Protein AF-J9EJ20-F1 (afdb_monomer_lite)

Structure (mmCIF, N/CA/C/O backbone):
data_AF-J9EJ20-F1
#
_entry.id   AF-J9EJ20-F1
#
loop_
_atom_site.group_PDB
_atom_site.id
_atom_site.type_symbol
_atom_site.label_atom_id
_atom_site.label_alt_id
_atom_site.label_comp_id
_atom_site.label_asym_id
_atom_site.label_entity_id
_atom_site.label_seq_id
_atom_site.pdbx_PDB_ins_code
_atom_site.Cartn_x
_atom_site.Cartn_y
_atom_site.Cartn_z
_atom_site.occupancy
_atom_site.B_iso_or_equiv
_atom_site.auth_seq_id
_atom_site.auth_comp_id
_atom_site.auth_asym_id
_atom_site.auth_atom_id
_atom_site.pdbx_PDB_model_num
ATOM 1 N N . LEU A 1 1 ? -27.672 6.370 31.099 1.00 47.94 1 LEU A N 1
ATOM 2 C CA . LEU A 1 1 ? -29.001 6.748 30.571 1.00 47.94 1 LEU A CA 1
ATOM 3 C C . LEU A 1 1 ? -30.046 6.090 31.456 1.00 47.94 1 LEU A C 1
ATOM 5 O O . LEU A 1 1 ? -30.184 4.877 31.400 1.00 47.94 1 LEU A O 1
ATOM 9 N N . LEU A 1 2 ? -30.685 6.861 32.333 1.00 54.00 2 LEU A N 1
ATOM 10 C CA . LEU A 1 2 ? -31.862 6.415 33.078 1.00 54.00 2 LEU A CA 1
ATOM 11 C C . LEU A 1 2 ? -33.062 6.681 32.171 1.00 54.00 2 LEU A C 1
ATOM 13 O O . LEU A 1 2 ? -33.376 7.836 31.903 1.00 54.00 2 LEU A O 1
ATOM 17 N N . ILE A 1 3 ? -33.653 5.626 31.616 1.00 58.91 3 ILE A N 1
ATOM 18 C CA . ILE A 1 3 ? -34.911 5.746 30.880 1.00 58.91 3 ILE A CA 1
ATOM 19 C C . ILE A 1 3 ? -36.012 5.616 31.929 1.00 58.91 3 ILE A C 1
ATOM 21 O O . ILE A 1 3 ? -36.292 4.512 32.382 1.00 58.91 3 ILE A O 1
ATOM 25 N N . THR A 1 4 ? -36.574 6.743 32.358 1.00 63.56 4 THR A N 1
ATOM 26 C CA . THR A 1 4 ? -37.661 6.797 33.343 1.00 63.56 4 THR A CA 1
ATOM 27 C C . THR A 1 4 ? -38.973 7.105 32.633 1.00 63.56 4 THR A C 1
ATOM 29 O O . THR A 1 4 ? -39.037 8.057 31.855 1.00 63.56 4 THR A O 1
ATOM 32 N N . LEU A 1 5 ? -40.015 6.322 32.904 1.00 69.00 5 LEU A N 1
ATOM 33 C CA . LEU A 1 5 ? -41.386 6.669 32.525 1.00 69.00 5 LEU A CA 1
ATOM 34 C C . LEU A 1 5 ? -42.002 7.543 33.621 1.00 69.00 5 LEU A C 1
ATOM 36 O O . LEU A 1 5 ? -41.842 7.240 34.803 1.00 69.00 5 LEU A O 1
ATOM 40 N N . SER A 1 6 ? -42.699 8.614 33.234 1.00 83.75 6 SER A N 1
ATOM 41 C CA . SER A 1 6 ? -43.394 9.472 34.194 1.00 83.75 6 SER A CA 1
ATOM 42 C C . SER A 1 6 ? -44.584 8.731 34.798 1.00 83.75 6 SER A C 1
ATOM 44 O O . SER A 1 6 ? -45.470 8.253 34.086 1.00 83.75 6 SER A O 1
ATOM 46 N N . GLU A 1 7 ? -44.610 8.665 36.124 1.00 83.69 7 GLU A N 1
ATOM 47 C CA . GLU A 1 7 ? -45.709 8.081 36.892 1.00 83.69 7 GLU A CA 1
ATOM 48 C C . GLU A 1 7 ? -47.041 8.781 36.578 1.00 83.69 7 GLU A C 1
ATOM 50 O O . GLU A 1 7 ? -48.064 8.136 36.350 1.00 83.69 7 GLU A O 1
ATOM 55 N N . GLU A 1 8 ? -47.000 10.109 36.445 1.00 84.44 8 GLU A N 1
ATOM 56 C CA . GLU A 1 8 ? -48.159 10.942 36.126 1.00 84.44 8 GLU A CA 1
ATOM 57 C C . GLU A 1 8 ? -48.743 10.620 34.743 1.00 84.44 8 GLU A C 1
ATOM 59 O O . GLU A 1 8 ? -49.964 10.589 34.571 1.00 84.44 8 GLU A O 1
ATOM 64 N N . GLU A 1 9 ? -47.885 10.348 33.756 1.00 84.06 9 GLU A N 1
ATOM 65 C CA . GLU A 1 9 ? -48.307 9.995 32.396 1.00 84.06 9 GLU A CA 1
ATOM 66 C C . GLU A 1 9 ? -48.941 8.601 32.351 1.00 84.06 9 GLU A C 1
ATOM 68 O O . GLU A 1 9 ? -49.982 8.423 31.713 1.00 84.06 9 GLU A O 1
ATOM 73 N N . ILE A 1 10 ? -48.369 7.631 33.077 1.00 85.81 10 ILE A N 1
ATOM 74 C CA . ILE A 1 10 ? -48.921 6.271 33.176 1.00 85.81 10 ILE A CA 1
ATOM 75 C C . ILE A 1 10 ? -50.298 6.309 33.846 1.00 85.81 10 ILE A C 1
ATOM 77 O O . ILE A 1 10 ? -51.262 5.779 33.291 1.00 85.81 10 ILE A O 1
ATOM 81 N N . ILE A 1 11 ? -50.424 6.979 34.995 1.00 86.50 11 ILE A N 1
ATOM 82 C CA . ILE A 1 11 ? -51.696 7.091 35.726 1.00 86.50 11 ILE A CA 1
ATOM 83 C C . ILE A 1 11 ? -52.758 7.779 34.863 1.00 86.50 11 ILE A C 1
ATOM 85 O O . ILE A 1 11 ? -53.916 7.349 34.835 1.00 86.50 11 ILE A O 1
ATOM 89 N N . LYS A 1 12 ? -52.381 8.841 34.141 1.00 86.50 12 LYS A N 1
ATOM 90 C CA . LYS A 1 12 ? -53.284 9.565 33.239 1.00 86.50 12 LYS A CA 1
ATOM 91 C C . LYS A 1 12 ? -53.818 8.665 32.122 1.00 86.50 12 LYS A C 1
ATOM 93 O O . LYS A 1 12 ? -55.018 8.699 31.848 1.00 86.50 12 LYS A O 1
ATOM 98 N N . GLU A 1 13 ? -52.968 7.845 31.510 1.00 86.19 13 GLU A N 1
ATOM 99 C CA . GLU A 1 13 ? -53.385 6.916 30.454 1.00 86.19 13 GLU A CA 1
ATOM 100 C C . GLU A 1 13 ? -54.175 5.712 30.988 1.00 86.19 13 GLU A C 1
ATOM 102 O O . GLU A 1 13 ? -55.154 5.299 30.360 1.00 86.19 13 GLU A O 1
ATOM 107 N N . LEU A 1 14 ? -53.843 5.192 32.175 1.00 86.00 14 LEU A N 1
ATOM 108 C CA . LEU A 1 14 ? -54.618 4.129 32.832 1.00 86.00 14 LEU A CA 1
ATOM 109 C C . LEU A 1 14 ? -56.055 4.583 33.118 1.00 86.00 14 LEU A C 1
ATOM 111 O O . LEU A 1 14 ? -57.003 3.889 32.748 1.00 86.00 14 LEU A O 1
ATOM 115 N N . LYS A 1 15 ? -56.222 5.795 33.665 1.00 84.56 15 LYS A N 1
ATOM 116 C CA . LYS A 1 15 ? -57.539 6.421 33.887 1.00 84.56 15 LYS A CA 1
ATOM 117 C C . LYS A 1 15 ? -58.320 6.648 32.590 1.00 84.56 15 LYS A C 1
ATOM 119 O O . LYS A 1 15 ? -59.548 6.661 32.615 1.00 84.56 15 LYS A O 1
ATOM 124 N N . ARG A 1 16 ? -57.627 6.829 31.459 1.00 84.12 16 ARG A N 1
ATOM 125 C CA . ARG A 1 16 ? -58.245 7.004 30.135 1.00 84.12 16 ARG A CA 1
ATOM 126 C C . ARG A 1 16 ? -58.735 5.684 29.528 1.00 84.12 16 ARG A C 1
ATOM 128 O O . ARG A 1 16 ? -59.645 5.712 28.705 1.00 84.12 16 ARG A O 1
ATOM 135 N N . THR A 1 17 ? -58.144 4.550 29.913 1.00 72.94 17 THR A N 1
ATOM 136 C CA . THR A 1 17 ? -58.280 3.286 29.167 1.00 72.94 17 THR A CA 1
ATOM 137 C C . THR A 1 17 ? -59.334 2.323 29.736 1.00 72.94 17 THR A C 1
ATOM 139 O O . THR A 1 17 ? -59.811 1.478 28.986 1.00 72.94 17 THR A O 1
ATOM 142 N N . SER A 1 18 ? -59.763 2.416 31.004 1.00 62.19 18 SER A N 1
ATOM 143 C CA . SER A 1 18 ? -60.992 1.763 31.536 1.00 62.19 18 SER A CA 1
ATOM 144 C C . SER A 1 18 ? -61.174 2.014 33.044 1.00 62.19 18 SER A C 1
ATOM 146 O O . SER A 1 18 ? -60.291 2.577 33.683 1.00 62.19 18 SER A O 1
ATOM 148 N N . GLY A 1 19 ? -62.328 1.609 33.603 1.00 72.25 19 GLY A N 1
ATOM 149 C CA . GLY A 1 19 ? -62.758 1.767 35.006 1.00 72.25 19 GLY A CA 1
ATOM 150 C C . GLY A 1 19 ? -61.945 0.979 36.039 1.00 72.25 19 GLY A C 1
ATOM 151 O O . GLY A 1 19 ? -62.503 0.207 36.816 1.00 72.25 19 GLY A O 1
ATOM 152 N N . ILE A 1 20 ? -60.629 1.165 36.025 1.00 78.69 20 ILE A N 1
ATOM 153 C CA . ILE A 1 20 ? -59.702 0.661 37.032 1.00 78.69 20 ILE A CA 1
ATOM 154 C C . ILE A 1 20 ? -60.021 1.375 38.359 1.00 78.69 20 ILE A C 1
ATOM 156 O O . ILE A 1 20 ? -60.037 2.610 38.385 1.00 78.69 20 ILE A O 1
ATOM 160 N N . PRO A 1 21 ? -60.290 0.638 39.453 1.00 85.31 21 PRO A N 1
ATOM 161 C CA . PRO A 1 21 ? -60.483 1.225 40.774 1.00 85.31 21 PRO A CA 1
ATOM 162 C C . PRO A 1 21 ? -59.284 2.078 41.184 1.00 85.31 21 PRO A C 1
ATOM 164 O O . PRO A 1 21 ? -58.138 1.675 40.987 1.00 85.31 21 PRO A O 1
ATOM 167 N N . ASN A 1 22 ? -59.543 3.239 41.791 1.00 82.50 22 ASN A N 1
ATOM 168 C CA . ASN A 1 22 ? -58.477 4.157 42.204 1.00 82.50 22 ASN A CA 1
ATOM 169 C C . ASN A 1 22 ? -57.479 3.496 43.166 1.00 82.50 22 ASN A C 1
ATOM 171 O O . ASN A 1 22 ? -56.300 3.832 43.117 1.00 82.50 22 ASN A O 1
ATOM 175 N N . GLU A 1 23 ? -57.937 2.542 43.983 1.00 86.12 23 GLU A N 1
ATOM 176 C CA . GLU A 1 23 ? -57.087 1.798 44.922 1.00 86.12 23 GLU A CA 1
ATOM 177 C C . GLU A 1 23 ? -56.017 0.942 44.227 1.00 86.12 23 GLU A C 1
ATOM 179 O O . GLU A 1 23 ? -54.991 0.659 44.828 1.00 86.12 23 GLU A O 1
ATOM 184 N N . LEU A 1 24 ? -56.234 0.537 42.969 1.00 85.44 24 LEU A N 1
ATOM 185 C CA . LEU A 1 24 ? -55.317 -0.336 42.224 1.00 85.44 24 LEU A CA 1
ATOM 186 C C . LEU A 1 24 ? -54.386 0.434 41.277 1.00 85.44 24 LEU A C 1
ATOM 188 O O . LEU A 1 24 ? -53.508 -0.164 40.656 1.00 85.44 24 LEU A O 1
ATOM 192 N N . LEU A 1 25 ? -54.589 1.746 41.109 1.00 86.38 25 LEU A N 1
ATOM 193 C CA . LEU A 1 25 ? -53.828 2.541 40.142 1.00 86.38 25 LEU A CA 1
ATOM 194 C C . LEU A 1 25 ? -52.344 2.618 40.494 1.00 86.38 25 LEU A C 1
ATOM 196 O O . LEU A 1 25 ? -51.515 2.554 39.588 1.00 86.38 25 LEU A O 1
ATOM 200 N N . GLU A 1 26 ? -52.023 2.752 41.778 1.00 87.06 26 GLU A N 1
ATOM 201 C CA . GLU A 1 26 ? -50.645 2.828 42.268 1.00 87.06 26 GLU A CA 1
ATOM 202 C C . GLU A 1 26 ? -49.911 1.506 42.002 1.00 87.06 26 GLU A C 1
ATOM 204 O O . GLU A 1 26 ? -48.926 1.489 41.267 1.00 87.06 26 GLU A O 1
ATOM 209 N N . ASP A 1 27 ? -50.489 0.381 42.436 1.00 87.88 27 ASP A N 1
ATOM 210 C CA . ASP A 1 27 ? -49.928 -0.962 42.230 1.00 87.88 27 ASP A CA 1
ATOM 211 C C . ASP A 1 27 ? -49.704 -1.299 40.746 1.00 87.88 27 ASP A C 1
ATOM 213 O O . ASP A 1 27 ? -48.667 -1.849 40.355 1.00 87.88 27 ASP A O 1
ATOM 217 N N . ILE A 1 28 ? -50.675 -0.971 39.885 1.00 88.31 28 ILE A N 1
ATOM 218 C CA . ILE A 1 28 ? -50.568 -1.217 38.440 1.00 88.31 28 ILE A CA 1
ATOM 219 C C . ILE A 1 28 ? -49.487 -0.322 37.825 1.00 88.31 28 ILE A C 1
ATOM 221 O O . ILE A 1 28 ? -48.714 -0.788 36.981 1.00 88.31 28 ILE A O 1
ATOM 225 N N . THR A 1 29 ? -49.411 0.942 38.244 1.00 89.12 29 THR A N 1
ATOM 226 C CA . THR A 1 29 ? -48.395 1.891 37.768 1.00 89.12 29 THR A CA 1
ATOM 227 C C . THR A 1 29 ? -46.994 1.423 38.151 1.00 89.12 29 THR A C 1
ATOM 229 O O . THR A 1 29 ? -46.114 1.360 37.287 1.00 89.12 29 THR A O 1
ATOM 232 N N . ASP A 1 30 ? -46.807 0.989 39.396 1.00 89.00 30 ASP A N 1
ATOM 233 C CA . ASP A 1 30 ? -45.550 0.436 39.901 1.00 89.00 30 ASP A CA 1
ATOM 234 C C . ASP A 1 30 ? -45.124 -0.822 39.157 1.00 89.00 30 ASP A C 1
ATOM 236 O O . ASP A 1 30 ? -43.954 -0.967 38.773 1.00 89.00 30 ASP A O 1
ATOM 240 N N . HIS A 1 31 ? -46.078 -1.714 38.889 1.00 89.50 31 HIS A N 1
ATOM 241 C CA . HIS A 1 31 ? -45.812 -2.925 38.130 1.00 89.50 31 HIS A CA 1
ATOM 242 C C . HIS A 1 31 ? -45.375 -2.611 36.693 1.00 89.50 31 HIS A C 1
ATOM 244 O O . HIS A 1 31 ? -44.385 -3.172 36.211 1.00 89.50 31 HIS A O 1
ATOM 250 N N . ILE A 1 32 ? -46.077 -1.698 36.011 1.00 88.19 32 ILE A N 1
ATOM 251 C CA . ILE A 1 32 ? -45.731 -1.260 34.651 1.00 88.19 32 ILE A CA 1
ATOM 252 C C . ILE A 1 32 ? -44.346 -0.617 34.640 1.00 88.19 32 ILE A C 1
ATOM 254 O O . ILE A 1 32 ? -43.518 -0.995 33.808 1.00 88.19 32 ILE A O 1
ATOM 258 N N . ARG A 1 33 ? -44.075 0.304 35.570 1.00 87.75 33 ARG A N 1
ATOM 259 C CA . ARG A 1 33 ? -42.796 1.013 35.682 1.00 87.75 33 ARG A CA 1
ATOM 260 C C . ARG A 1 33 ? -41.647 0.039 35.896 1.00 87.75 33 ARG A C 1
ATOM 262 O O . ARG A 1 33 ? -40.730 0.004 35.082 1.00 87.75 33 ARG A O 1
ATOM 269 N N . THR A 1 34 ? -41.750 -0.829 36.899 1.00 88.19 34 THR A N 1
ATOM 270 C CA . THR A 1 34 ? -40.702 -1.807 37.222 1.00 88.19 34 THR A CA 1
ATOM 271 C C . THR A 1 34 ? -40.430 -2.743 36.044 1.00 88.19 34 THR A C 1
ATOM 273 O O . THR A 1 34 ? -39.276 -3.020 35.697 1.00 88.19 34 THR A O 1
ATOM 276 N N . LYS A 1 35 ? -41.488 -3.219 35.377 1.00 89.69 35 LYS A N 1
ATOM 277 C CA . LYS A 1 35 ? -41.359 -4.121 34.229 1.00 89.69 35 LYS A CA 1
ATOM 278 C C . LYS A 1 35 ? -40.760 -3.415 33.013 1.00 89.69 35 LYS A C 1
ATOM 280 O O . LYS A 1 35 ? -39.890 -3.987 32.355 1.00 89.69 35 LYS A O 1
ATOM 285 N N . ALA A 1 36 ? -41.184 -2.185 32.730 1.00 87.31 36 ALA A N 1
ATOM 286 C CA . ALA A 1 36 ? -40.653 -1.378 31.638 1.00 87.31 36 ALA A CA 1
ATOM 287 C C . ALA A 1 36 ? -39.185 -1.001 31.873 1.00 87.31 36 ALA A C 1
ATOM 289 O O . ALA A 1 36 ? -38.365 -1.197 30.978 1.00 87.31 36 ALA A O 1
ATOM 290 N N . GLU A 1 37 ? -38.832 -0.543 33.075 1.00 87.88 37 GLU A N 1
ATOM 291 C CA . GLU A 1 37 ? -37.455 -0.228 33.466 1.00 87.88 37 GLU A CA 1
ATOM 292 C C . GLU A 1 37 ? -36.546 -1.447 33.334 1.00 87.88 37 GLU A C 1
ATOM 294 O O . GLU A 1 37 ? -35.475 -1.354 32.734 1.00 87.88 37 GLU A O 1
ATOM 299 N N . THR A 1 38 ? -36.996 -2.610 33.816 1.00 89.25 38 THR A N 1
ATOM 300 C CA . THR A 1 38 ? -36.242 -3.864 33.688 1.00 89.25 38 THR A CA 1
ATOM 301 C C . THR A 1 38 ? -36.013 -4.215 32.217 1.00 89.25 38 THR A C 1
ATOM 303 O O . THR A 1 38 ? -34.875 -4.441 31.807 1.00 89.25 38 THR A O 1
ATOM 306 N N . LEU A 1 39 ? -37.067 -4.196 31.392 1.00 90.81 39 LEU A N 1
ATOM 307 C CA . LEU A 1 39 ? -36.969 -4.502 29.960 1.00 90.81 39 LEU A CA 1
ATOM 308 C C . LEU A 1 39 ? -36.043 -3.532 29.215 1.00 90.81 39 LEU A C 1
ATOM 310 O O . LEU A 1 39 ? -35.219 -3.960 28.403 1.00 90.81 39 LEU A O 1
ATOM 314 N N . LEU A 1 40 ? -36.168 -2.233 29.483 1.00 88.50 40 LEU A N 1
ATOM 315 C CA . LEU A 1 40 ? -35.366 -1.190 28.846 1.00 88.50 40 LEU A CA 1
ATOM 316 C C . LEU A 1 40 ? -33.902 -1.272 29.272 1.00 88.50 40 LEU A C 1
ATOM 318 O O . LEU A 1 40 ? -33.018 -1.170 28.417 1.00 88.50 40 LEU A O 1
ATOM 322 N N . LYS A 1 41 ? -33.638 -1.511 30.561 1.00 88.75 41 LYS A N 1
ATOM 323 C CA . LYS A 1 41 ? -32.288 -1.713 31.089 1.00 88.75 41 LYS A CA 1
ATOM 324 C C . LYS A 1 41 ? -31.623 -2.915 30.425 1.00 88.75 41 LYS A C 1
ATOM 326 O O . LYS A 1 41 ? -30.577 -2.743 29.803 1.00 88.75 41 LYS A O 1
ATOM 331 N N . THR A 1 42 ? -32.269 -4.083 30.445 1.00 90.81 42 THR A N 1
ATOM 332 C CA . THR A 1 42 ? -31.734 -5.300 29.814 1.00 90.81 42 THR A CA 1
ATOM 333 C C . THR A 1 42 ? -31.488 -5.100 28.320 1.00 90.81 42 THR A C 1
ATOM 335 O O . THR A 1 42 ? -30.435 -5.475 27.808 1.00 90.81 42 THR A O 1
ATOM 338 N N . ARG A 1 43 ? -32.420 -4.463 27.599 1.00 89.50 43 ARG A N 1
ATOM 339 C CA . ARG A 1 43 ? -32.247 -4.202 26.163 1.00 89.50 43 ARG A CA 1
ATOM 340 C C . ARG A 1 43 ? -31.100 -3.231 25.884 1.00 89.50 43 ARG A C 1
ATOM 342 O O . ARG A 1 43 ? -30.366 -3.435 24.922 1.00 89.50 43 ARG A O 1
ATOM 349 N N . THR A 1 44 ? -30.934 -2.204 26.712 1.00 88.44 44 THR A N 1
ATOM 350 C CA . THR A 1 44 ? -29.841 -1.229 26.582 1.00 88.44 44 THR A CA 1
ATOM 351 C C . THR A 1 44 ? -28.488 -1.878 26.853 1.00 88.44 44 THR A C 1
ATOM 353 O O . THR A 1 44 ? -27.562 -1.683 26.071 1.00 88.44 44 THR A O 1
ATOM 356 N N . GLU A 1 45 ? -28.379 -2.685 27.909 1.00 90.81 45 GLU A N 1
ATOM 357 C CA . GLU A 1 45 ? -27.167 -3.451 28.231 1.00 90.81 45 GLU A CA 1
ATOM 358 C C . GLU A 1 45 ? -26.783 -4.392 27.083 1.00 90.81 45 GLU A C 1
ATOM 360 O O . GLU A 1 45 ? -25.623 -4.429 26.675 1.00 90.81 45 GLU A O 1
ATOM 365 N N . LEU A 1 46 ? -27.765 -5.084 26.499 1.00 92.19 46 LEU A N 1
ATOM 366 C CA . LEU A 1 46 ? -27.557 -5.997 25.375 1.00 92.19 46 LEU A CA 1
ATOM 367 C C . LEU A 1 46 ? -27.125 -5.243 24.106 1.00 92.19 46 LEU A C 1
ATOM 369 O O . LEU A 1 46 ? -26.174 -5.648 23.441 1.00 92.19 46 LEU A O 1
ATOM 373 N N . LEU A 1 47 ? -27.758 -4.108 23.792 1.00 89.88 47 LEU A N 1
ATOM 374 C CA . LEU A 1 47 ? -27.350 -3.254 22.671 1.00 89.88 47 LEU A CA 1
ATOM 375 C C . LEU A 1 47 ? -25.936 -2.705 22.859 1.00 89.88 47 LEU A C 1
ATOM 377 O O . LEU A 1 47 ? -25.142 -2.738 21.922 1.00 89.88 47 LEU A O 1
ATOM 381 N N . LEU A 1 48 ? -25.606 -2.237 24.062 1.00 88.88 48 LEU A N 1
ATOM 382 C CA . LEU A 1 48 ? -24.280 -1.718 24.371 1.00 88.88 48 LEU A CA 1
ATOM 383 C C . LEU A 1 48 ? -23.234 -2.827 24.239 1.00 88.88 48 LEU A C 1
ATOM 385 O O . LEU A 1 48 ? -22.237 -2.643 23.544 1.00 88.88 48 LEU A O 1
ATOM 389 N N . HIS A 1 49 ? -23.500 -4.007 24.800 1.00 89.38 49 HIS A N 1
ATOM 390 C CA . HIS A 1 49 ? -22.641 -5.175 24.633 1.00 89.38 49 HIS A CA 1
ATOM 391 C C . HIS A 1 49 ? -22.452 -5.557 23.155 1.00 89.38 49 HIS A C 1
ATOM 393 O O . HIS A 1 49 ? -21.328 -5.811 22.723 1.00 89.38 49 HIS A O 1
ATOM 399 N N . ASN A 1 50 ? -23.519 -5.536 22.353 1.00 87.06 50 ASN A N 1
ATOM 400 C CA . ASN A 1 50 ? -23.445 -5.825 20.920 1.00 87.06 50 ASN A CA 1
ATOM 401 C C . ASN A 1 50 ? -22.606 -4.793 20.158 1.00 87.06 50 ASN A C 1
ATOM 403 O O . ASN A 1 50 ? -21.777 -5.180 19.335 1.00 87.06 50 ASN A O 1
ATOM 407 N N . VAL A 1 51 ? -22.787 -3.498 20.434 1.00 87.25 51 VAL A N 1
ATOM 408 C CA . VAL A 1 51 ? -21.996 -2.418 19.816 1.00 87.25 51 VAL A CA 1
ATOM 409 C C . VAL A 1 51 ? -20.518 -2.577 20.159 1.00 87.25 51 VAL A C 1
ATOM 411 O O . VAL A 1 51 ? -19.673 -2.502 19.269 1.00 87.25 51 VAL A O 1
ATOM 414 N N . TRP A 1 52 ? -20.199 -2.860 21.424 1.00 82.25 52 TRP A N 1
ATOM 415 C CA . TRP A 1 52 ? -18.825 -3.107 21.863 1.00 82.25 52 TRP A CA 1
ATOM 416 C C . TRP A 1 52 ? -18.206 -4.318 21.162 1.00 82.25 52 TRP A C 1
ATOM 418 O O . TRP A 1 52 ? -17.119 -4.212 20.594 1.00 82.25 52 TRP A O 1
ATOM 428 N N . THR A 1 53 ? -18.908 -5.451 21.144 1.00 83.69 53 THR A N 1
ATOM 429 C CA . THR A 1 53 ? -18.419 -6.681 20.508 1.00 83.69 53 THR A CA 1
ATOM 430 C C . THR A 1 53 ? -18.224 -6.502 19.002 1.00 83.69 53 THR A C 1
ATOM 432 O O . THR A 1 53 ? -17.188 -6.900 18.469 1.00 83.69 53 THR A O 1
ATOM 435 N N . THR A 1 54 ? -19.174 -5.849 18.326 1.00 82.81 54 THR A N 1
ATOM 436 C CA . THR A 1 54 ? -19.093 -5.560 16.884 1.00 82.81 54 THR A CA 1
ATOM 437 C C . THR A 1 54 ? -17.911 -4.643 16.581 1.00 82.81 54 THR A C 1
ATOM 439 O O . THR A 1 54 ? -17.102 -4.959 15.718 1.00 82.81 54 THR A O 1
ATOM 442 N N . SER A 1 55 ? -17.736 -3.571 17.360 1.00 86.06 55 SER A N 1
ATOM 443 C CA . SER A 1 55 ? -16.617 -2.632 17.210 1.00 86.06 55 SER A CA 1
ATOM 444 C C . SER A 1 55 ? -15.252 -3.321 17.343 1.00 86.06 55 SER A C 1
ATOM 446 O O . SER A 1 55 ? -14.361 -3.124 16.515 1.00 86.06 55 SER A O 1
ATOM 448 N N . VAL A 1 56 ? -15.094 -4.209 18.332 1.00 85.19 56 VAL A N 1
ATOM 449 C CA . VAL A 1 56 ? -13.853 -4.981 18.515 1.00 85.19 56 VAL A CA 1
ATOM 450 C C . VAL A 1 56 ? -13.610 -5.939 17.346 1.00 85.19 56 VAL A C 1
ATOM 452 O O . VAL A 1 56 ? -12.473 -6.083 16.891 1.00 85.19 56 VAL A O 1
ATOM 455 N N . GLN A 1 57 ? -14.652 -6.610 16.853 1.00 87.44 57 GLN A N 1
ATOM 456 C CA . GLN A 1 57 ? -14.535 -7.495 15.691 1.00 87.44 57 GLN A CA 1
ATOM 457 C C . GLN A 1 57 ? -14.178 -6.716 14.420 1.00 87.44 57 GLN A C 1
ATOM 459 O O . GLN A 1 57 ? -13.311 -7.155 13.665 1.00 87.44 57 GLN A O 1
ATOM 464 N N . ASP A 1 58 ? -14.783 -5.551 14.207 1.00 87.56 58 ASP A N 1
ATOM 465 C CA . ASP A 1 58 ? -14.493 -4.668 13.077 1.00 87.56 58 ASP A CA 1
ATOM 466 C C . ASP A 1 58 ? -13.054 -4.170 13.110 1.00 87.56 58 ASP A C 1
ATOM 468 O O . ASP A 1 58 ? -12.356 -4.252 12.101 1.00 87.56 58 ASP A O 1
ATOM 472 N N . GLN A 1 59 ? -12.564 -3.754 14.280 1.00 87.94 59 GLN A N 1
ATOM 473 C CA . GLN A 1 59 ? -11.174 -3.342 14.447 1.00 87.94 59 GLN A CA 1
ATOM 474 C C . GLN A 1 59 ? -10.199 -4.488 14.142 1.00 87.94 59 GLN A C 1
ATOM 476 O O . GLN A 1 59 ? -9.205 -4.277 13.447 1.00 87.94 59 GLN A O 1
ATOM 481 N N . LYS A 1 60 ? -10.489 -5.711 14.608 1.00 91.38 60 LYS A N 1
ATOM 482 C CA . LYS A 1 60 ? -9.670 -6.895 14.296 1.00 91.38 60 LYS A CA 1
ATOM 483 C C . LYS A 1 60 ? -9.655 -7.202 12.801 1.00 91.38 60 LYS A C 1
ATOM 485 O O . LYS A 1 60 ? -8.594 -7.495 12.257 1.00 91.38 60 LYS A O 1
ATOM 490 N N . ARG A 1 61 ? -10.809 -7.118 12.132 1.00 93.38 61 ARG A N 1
ATOM 491 C CA . ARG A 1 61 ? -10.908 -7.324 10.678 1.00 93.38 61 ARG A CA 1
ATOM 492 C C . ARG A 1 61 ? -10.150 -6.251 9.902 1.00 93.38 61 ARG A C 1
ATOM 494 O O . ARG A 1 61 ? -9.399 -6.591 8.995 1.00 93.38 61 ARG A O 1
ATOM 501 N N . ALA A 1 62 ? -10.300 -4.984 10.285 1.00 92.62 62 ALA A N 1
ATOM 502 C CA . ALA A 1 62 ? -9.590 -3.870 9.664 1.00 92.62 62 ALA A CA 1
ATOM 503 C C . ALA A 1 62 ? -8.067 -4.006 9.818 1.00 92.62 62 ALA A C 1
ATOM 505 O O . ALA A 1 62 ? -7.335 -3.813 8.851 1.00 92.62 62 ALA A O 1
ATOM 506 N N . HIS A 1 63 ? -7.591 -4.394 11.006 1.00 95.38 63 HIS A N 1
ATOM 507 C CA . HIS A 1 63 ? -6.167 -4.642 11.246 1.00 95.38 63 HIS A CA 1
ATOM 508 C C . HIS A 1 63 ? -5.640 -5.833 10.439 1.00 95.38 63 HIS A C 1
ATOM 510 O O . HIS A 1 63 ? -4.603 -5.711 9.794 1.00 95.38 63 HIS A O 1
ATOM 516 N N . ALA A 1 64 ? -6.372 -6.951 10.395 1.00 96.62 64 ALA A N 1
ATOM 517 C CA . ALA A 1 64 ? -5.985 -8.114 9.594 1.00 96.62 64 ALA A CA 1
ATOM 518 C C . ALA A 1 64 ? -5.891 -7.775 8.097 1.00 96.62 64 ALA A C 1
ATOM 520 O O . ALA A 1 64 ? -4.920 -8.146 7.438 1.00 96.62 64 ALA A O 1
ATOM 521 N N . HIS A 1 65 ? -6.857 -7.012 7.579 1.00 95.75 65 HIS A N 1
ATOM 522 C CA . HIS A 1 65 ? -6.844 -6.549 6.195 1.00 95.75 65 HIS A CA 1
ATOM 523 C C . HIS A 1 65 ? -5.668 -5.603 5.905 1.00 95.75 65 HIS A C 1
ATOM 525 O O . HIS A 1 65 ? -5.015 -5.725 4.866 1.00 95.75 65 HIS A O 1
ATOM 531 N N . LEU A 1 66 ? -5.363 -4.689 6.833 1.00 96.44 66 LEU A N 1
ATOM 532 C CA . LEU A 1 66 ? -4.188 -3.825 6.736 1.00 96.44 66 LEU A CA 1
ATOM 533 C C . LEU A 1 66 ? -2.898 -4.650 6.703 1.00 96.44 66 LEU A C 1
ATOM 535 O O . LEU A 1 66 ? -2.050 -4.415 5.847 1.00 96.44 66 LEU A O 1
ATOM 539 N N . GLN A 1 67 ? -2.755 -5.614 7.615 1.00 97.69 67 GLN A N 1
ATOM 540 C CA . GLN A 1 67 ? -1.590 -6.491 7.698 1.00 97.69 67 GLN A CA 1
ATOM 541 C C . GLN A 1 67 ? -1.372 -7.246 6.385 1.00 97.69 67 GLN A C 1
ATOM 543 O O . GLN A 1 67 ? -0.264 -7.219 5.861 1.00 97.69 67 GLN A O 1
ATOM 548 N N . GLU A 1 68 ? -2.410 -7.875 5.835 1.00 97.62 68 GLU A N 1
ATOM 549 C CA . GLU A 1 68 ? -2.327 -8.595 4.559 1.00 97.62 68 GLU A CA 1
ATOM 550 C C . GLU A 1 68 ? -1.930 -7.661 3.406 1.00 97.62 68 GLU A C 1
ATOM 552 O O . GLU A 1 68 ? -0.982 -7.940 2.666 1.00 97.62 68 GLU A O 1
ATOM 557 N N . THR A 1 69 ? -2.605 -6.513 3.299 1.00 97.31 69 THR A N 1
ATOM 558 C CA . THR A 1 69 ? -2.374 -5.535 2.228 1.00 97.31 69 THR A CA 1
ATOM 559 C C . THR A 1 69 ? -0.955 -4.973 2.277 1.00 97.31 69 THR A C 1
ATOM 561 O O . THR A 1 69 ? -0.255 -4.948 1.264 1.00 97.31 69 THR A O 1
ATOM 564 N N . LEU A 1 70 ? -0.506 -4.533 3.454 1.00 98.19 70 LEU A N 1
ATOM 565 C CA . LEU A 1 70 ? 0.820 -3.944 3.621 1.00 98.19 70 LEU A CA 1
ATOM 566 C C . LEU A 1 70 ? 1.933 -4.990 3.514 1.00 98.19 70 LEU A C 1
ATOM 568 O O . LEU A 1 70 ? 2.986 -4.662 2.975 1.00 98.19 70 LEU A O 1
ATOM 572 N N . SER A 1 71 ? 1.706 -6.237 3.944 1.00 97.88 71 SER A N 1
ATOM 573 C CA . SER A 1 71 ? 2.636 -7.349 3.695 1.00 97.88 71 SER A CA 1
ATOM 574 C C . SER A 1 71 ? 2.848 -7.571 2.203 1.00 97.88 71 SER A C 1
ATOM 576 O O . SER A 1 71 ? 3.986 -7.506 1.743 1.00 97.88 71 SER A O 1
ATOM 578 N N . ALA A 1 72 ? 1.769 -7.725 1.432 1.00 97.19 72 ALA A N 1
ATOM 579 C CA . ALA A 1 72 ? 1.870 -7.930 -0.010 1.00 97.19 72 ALA A CA 1
ATOM 580 C C . ALA A 1 72 ? 2.526 -6.737 -0.731 1.00 97.19 72 ALA A C 1
ATOM 582 O O . ALA A 1 72 ? 3.328 -6.919 -1.649 1.00 97.19 72 ALA A O 1
ATOM 583 N N . LEU A 1 73 ? 2.215 -5.501 -0.318 1.00 98.00 73 LEU A N 1
ATOM 584 C CA . LEU A 1 73 ? 2.857 -4.309 -0.875 1.00 98.00 73 LEU A CA 1
ATOM 585 C C . LEU A 1 73 ? 4.347 -4.251 -0.548 1.00 98.00 73 LEU A C 1
ATOM 587 O O . LEU A 1 73 ? 5.140 -3.937 -1.431 1.00 98.00 73 LEU A O 1
ATOM 591 N N . TYR A 1 74 ? 4.730 -4.553 0.690 1.00 98.50 74 TYR A N 1
ATOM 592 C CA . TYR A 1 74 ? 6.124 -4.490 1.114 1.00 98.50 74 TYR A CA 1
ATOM 593 C C . TYR A 1 74 ? 6.982 -5.567 0.442 1.00 98.50 74 TYR A C 1
ATOM 595 O O . TYR A 1 74 ? 8.065 -5.257 -0.050 1.00 98.50 74 TYR A O 1
ATOM 603 N N . ASP A 1 75 ? 6.461 -6.789 0.319 1.00 98.25 75 ASP A N 1
ATOM 604 C CA . ASP A 1 75 ? 7.104 -7.872 -0.430 1.00 98.25 75 ASP A CA 1
ATOM 605 C C . ASP A 1 75 ? 7.388 -7.461 -1.881 1.00 98.25 75 ASP A C 1
ATOM 607 O O . ASP A 1 75 ? 8.509 -7.617 -2.377 1.00 98.25 75 ASP A O 1
ATOM 611 N N . ASN A 1 76 ? 6.389 -6.865 -2.538 1.00 98.25 76 ASN A N 1
ATOM 612 C CA . ASN A 1 76 ? 6.516 -6.332 -3.890 1.00 98.25 76 ASN A CA 1
ATOM 613 C C . ASN A 1 76 ? 7.558 -5.206 -3.971 1.00 98.25 76 ASN A C 1
ATOM 615 O O . ASN A 1 76 ? 8.420 -5.229 -4.849 1.00 98.25 76 ASN A O 1
ATOM 619 N N . ILE A 1 77 ? 7.525 -4.242 -3.044 1.00 98.50 77 ILE A N 1
ATOM 620 C CA . ILE A 1 77 ? 8.515 -3.155 -2.978 1.00 98.50 77 ILE A CA 1
ATOM 621 C C . ILE A 1 77 ? 9.934 -3.733 -2.897 1.00 98.50 77 ILE A C 1
ATOM 623 O O . ILE A 1 77 ? 10.786 -3.339 -3.691 1.00 98.50 77 ILE A O 1
ATOM 627 N N . CYS A 1 78 ? 10.172 -4.717 -2.026 1.00 98.38 78 CYS A N 1
ATOM 628 C CA . CYS A 1 78 ? 11.489 -5.330 -1.864 1.00 98.38 78 CYS A CA 1
ATOM 629 C C . CYS A 1 78 ? 11.981 -6.060 -3.127 1.00 98.38 78 CYS A C 1
ATOM 631 O O . CYS A 1 78 ? 13.145 -5.909 -3.506 1.00 98.38 78 CYS A O 1
ATOM 633 N N . ILE A 1 79 ? 11.136 -6.852 -3.804 1.00 98.44 79 ILE A N 1
ATOM 634 C CA . ILE A 1 79 ? 11.570 -7.539 -5.038 1.00 98.44 79 ILE A CA 1
ATOM 635 C C . ILE A 1 79 ? 11.787 -6.559 -6.197 1.00 98.44 79 ILE A C 1
ATOM 637 O O . ILE A 1 79 ? 12.685 -6.781 -7.012 1.00 98.44 79 ILE A O 1
ATOM 641 N N . PHE A 1 80 ? 11.004 -5.478 -6.266 1.00 98.62 80 PHE A N 1
ATOM 642 C CA . PHE A 1 80 ? 11.131 -4.466 -7.313 1.00 98.62 80 PHE A CA 1
ATOM 643 C C . PHE A 1 80 ? 12.339 -3.562 -7.101 1.00 98.62 80 PHE A C 1
ATOM 645 O O . PHE A 1 80 ? 13.000 -3.211 -8.075 1.00 98.62 80 PHE A O 1
ATOM 652 N N . GLU A 1 81 ? 12.667 -3.217 -5.858 1.00 97.88 81 GLU A N 1
ATOM 653 C CA . GLU A 1 81 ? 13.910 -2.519 -5.538 1.00 97.88 81 GLU A CA 1
ATOM 654 C C . GLU A 1 81 ? 15.134 -3.369 -5.898 1.00 97.88 81 GLU A C 1
ATOM 656 O O . GLU A 1 81 ? 16.080 -2.865 -6.516 1.00 97.88 81 GLU A O 1
ATOM 661 N N . TYR A 1 82 ? 15.101 -4.662 -5.554 1.00 97.44 82 TYR A N 1
ATOM 662 C CA . TYR A 1 82 ? 16.159 -5.594 -5.930 1.00 97.44 82 TYR A CA 1
ATOM 663 C C . TYR A 1 82 ? 16.328 -5.643 -7.451 1.00 97.44 82 TYR A C 1
ATOM 665 O O . TYR A 1 82 ? 17.435 -5.449 -7.946 1.00 97.44 82 TYR A O 1
ATOM 673 N N . GLY A 1 83 ? 15.232 -5.827 -8.198 1.00 97.62 83 GLY A N 1
ATOM 674 C CA . GLY A 1 83 ? 15.271 -5.848 -9.659 1.00 97.62 83 GLY A CA 1
ATOM 675 C C . GLY A 1 83 ? 15.742 -4.529 -10.268 1.00 97.62 83 GLY A C 1
ATOM 676 O O . GLY A 1 83 ? 16.590 -4.550 -11.157 1.00 97.62 83 GLY A O 1
ATOM 677 N N . ALA A 1 84 ? 15.279 -3.385 -9.755 1.00 97.44 84 ALA A N 1
ATOM 678 C CA . ALA A 1 84 ? 15.723 -2.062 -10.198 1.00 97.44 84 ALA A CA 1
ATOM 679 C C . ALA A 1 84 ? 17.234 -1.863 -10.014 1.00 97.44 84 ALA A C 1
ATOM 681 O O . ALA A 1 84 ? 17.882 -1.286 -10.879 1.00 97.44 84 ALA A O 1
ATOM 682 N N . SER A 1 85 ? 17.806 -2.394 -8.931 1.00 96.69 85 SER A N 1
ATOM 683 C CA . SER A 1 85 ? 19.243 -2.290 -8.637 1.00 96.69 85 SER A CA 1
ATOM 684 C C . SER A 1 85 ? 20.132 -3.141 -9.557 1.00 96.69 85 SER A C 1
ATOM 686 O O . SER A 1 85 ? 21.350 -3.059 -9.461 1.00 96.69 85 SER A O 1
ATOM 688 N N . THR A 1 86 ? 19.551 -3.954 -10.447 1.00 96.81 86 THR A N 1
ATOM 689 C CA . THR A 1 86 ? 20.293 -4.724 -11.468 1.00 96.81 86 THR A CA 1
ATOM 690 C C . THR A 1 86 ? 20.444 -3.991 -12.805 1.00 96.81 86 THR A C 1
ATOM 692 O O . THR A 1 86 ? 20.964 -4.562 -13.767 1.00 96.81 86 THR A O 1
ATOM 695 N N . PHE A 1 87 ? 19.929 -2.766 -12.900 1.00 96.88 87 PHE A N 1
ATOM 696 C CA . PHE A 1 87 ? 20.085 -1.888 -14.057 1.00 96.88 87 PHE A CA 1
ATOM 697 C C . PHE A 1 87 ? 21.261 -0.930 -13.841 1.00 96.88 87 PHE A C 1
ATOM 699 O O . PHE A 1 87 ? 21.736 -0.766 -12.721 1.00 96.88 87 PHE A O 1
ATOM 706 N N . GLU A 1 88 ? 21.699 -0.264 -14.910 1.00 96.44 88 GLU A N 1
ATOM 707 C CA . GLU A 1 88 ? 22.638 0.860 -14.826 1.00 96.44 88 GLU A CA 1
ATOM 708 C C . GLU A 1 88 ? 22.109 1.961 -13.889 1.00 96.44 88 GLU A C 1
ATOM 710 O O . GLU A 1 88 ? 20.908 2.245 -13.899 1.00 96.44 88 GLU A O 1
ATOM 715 N N . ASP A 1 89 ? 23.004 2.610 -13.137 1.00 94.38 89 ASP A N 1
ATOM 716 C CA . ASP A 1 89 ? 22.712 3.594 -12.082 1.00 94.38 89 ASP A CA 1
ATOM 717 C C . ASP A 1 89 ? 21.597 4.587 -12.445 1.00 94.38 89 ASP A C 1
ATOM 719 O O . ASP A 1 89 ? 20.617 4.731 -11.715 1.00 94.38 89 ASP A O 1
ATOM 723 N N . THR A 1 90 ? 21.670 5.214 -13.625 1.00 95.75 90 THR A N 1
ATOM 724 C CA . THR A 1 90 ? 20.658 6.195 -14.058 1.00 95.75 90 THR A CA 1
ATOM 725 C C . THR A 1 90 ? 19.269 5.567 -14.228 1.00 95.75 90 THR A C 1
ATOM 727 O O . THR A 1 90 ? 18.244 6.173 -13.895 1.00 95.75 90 THR A O 1
ATOM 730 N N . VAL A 1 91 ? 19.194 4.349 -14.768 1.00 96.38 91 VAL A N 1
ATOM 731 C CA . VAL A 1 91 ? 17.927 3.630 -14.963 1.00 96.38 91 VAL A CA 1
ATOM 732 C C . VAL A 1 91 ? 17.412 3.099 -13.629 1.00 96.38 91 VAL A C 1
ATOM 734 O O . VAL A 1 91 ? 16.220 3.245 -13.339 1.00 96.38 91 VAL A O 1
ATOM 737 N N . ALA A 1 92 ? 18.306 2.556 -12.801 1.00 96.50 92 ALA A N 1
ATOM 738 C CA . ALA A 1 92 ? 18.007 2.088 -11.455 1.00 96.50 92 ALA A CA 1
ATOM 739 C C . ALA A 1 92 ? 17.378 3.206 -10.607 1.00 96.50 92 ALA A C 1
ATOM 741 O O . ALA A 1 92 ? 16.294 3.016 -10.048 1.00 96.50 92 ALA A O 1
ATOM 742 N N . ASP A 1 93 ? 17.970 4.402 -10.592 1.00 95.94 93 ASP A N 1
ATOM 743 C CA . ASP A 1 93 ? 17.455 5.566 -9.860 1.00 95.94 93 ASP A CA 1
ATOM 744 C C . ASP A 1 93 ? 16.069 6.002 -10.345 1.00 95.94 93 ASP A C 1
ATOM 746 O O . ASP A 1 93 ? 15.183 6.354 -9.552 1.00 95.94 93 ASP A O 1
ATOM 750 N N . ASN A 1 94 ? 15.841 5.955 -11.658 1.00 96.12 94 ASN A N 1
ATOM 751 C CA . ASN A 1 94 ? 14.547 6.294 -12.239 1.00 96.12 94 ASN A CA 1
ATOM 752 C C . ASN A 1 94 ? 13.467 5.254 -11.897 1.00 96.12 94 ASN A C 1
ATOM 754 O O . ASN A 1 94 ? 12.325 5.643 -11.622 1.00 96.12 94 ASN A O 1
ATOM 758 N N . LEU A 1 95 ? 13.810 3.961 -11.879 1.00 97.25 95 LEU A N 1
ATOM 759 C CA . LEU A 1 95 ? 12.919 2.876 -11.453 1.00 97.25 95 LEU A CA 1
ATOM 760 C C . LEU A 1 95 ? 12.592 2.980 -9.957 1.00 97.25 95 LEU A C 1
ATOM 762 O O . LEU A 1 95 ? 11.417 2.949 -9.593 1.00 97.25 95 LEU A O 1
ATOM 766 N N . LYS A 1 96 ? 13.588 3.218 -9.095 1.00 97.00 96 LYS A N 1
ATOM 767 C CA . LYS A 1 96 ? 13.384 3.451 -7.651 1.00 97.00 96 LYS A CA 1
ATOM 768 C C . LYS A 1 96 ? 12.518 4.684 -7.391 1.00 97.00 96 LYS A C 1
ATOM 770 O O . LYS A 1 96 ? 11.576 4.636 -6.603 1.00 97.00 96 LYS A O 1
ATOM 775 N N . THR A 1 97 ? 12.745 5.771 -8.131 1.00 96.44 97 THR A N 1
ATOM 776 C CA . THR A 1 97 ? 11.890 6.970 -8.074 1.00 96.44 97 THR A CA 1
ATOM 777 C C . THR A 1 97 ? 10.454 6.663 -8.511 1.00 96.44 97 THR A C 1
ATOM 779 O O . THR A 1 97 ? 9.498 7.202 -7.948 1.00 96.44 97 THR A O 1
ATOM 782 N N . HIS A 1 98 ? 10.273 5.817 -9.528 1.00 97.00 98 HIS A N 1
ATOM 783 C CA . HIS A 1 98 ? 8.944 5.388 -9.950 1.00 97.00 98 HIS A CA 1
ATOM 784 C C . HIS A 1 98 ? 8.256 4.545 -8.874 1.00 97.00 98 HIS A C 1
ATOM 786 O O . HIS A 1 98 ? 7.092 4.816 -8.580 1.00 97.00 98 HIS A O 1
ATOM 792 N N . LEU A 1 99 ? 8.977 3.613 -8.245 1.00 97.69 99 LEU A N 1
ATOM 793 C CA . LEU A 1 99 ? 8.497 2.785 -7.138 1.00 97.69 99 LEU A CA 1
ATOM 794 C C . LEU A 1 99 ? 8.038 3.635 -5.940 1.00 97.69 99 LEU A C 1
ATOM 796 O O . LEU A 1 99 ? 6.927 3.449 -5.440 1.00 97.69 99 LEU A O 1
ATOM 800 N N . LEU A 1 100 ? 8.834 4.644 -5.559 1.00 97.50 100 LEU A N 1
ATOM 801 C CA . LEU A 1 100 ? 8.495 5.596 -4.495 1.00 97.50 100 LEU A CA 1
ATOM 802 C C . LEU A 1 100 ? 7.169 6.325 -4.771 1.00 97.50 100 LEU A C 1
ATOM 804 O O . LEU A 1 100 ? 6.298 6.432 -3.906 1.00 97.50 100 LEU A O 1
ATOM 808 N N . ARG A 1 101 ? 6.985 6.790 -6.010 1.00 95.69 101 ARG A N 1
ATOM 809 C CA . ARG A 1 101 ? 5.793 7.544 -6.445 1.00 95.69 101 ARG A CA 1
ATOM 810 C C . ARG A 1 101 ? 4.548 6.686 -6.661 1.00 95.69 101 ARG A C 1
ATOM 812 O O . ARG A 1 101 ? 3.477 7.238 -6.888 1.00 95.69 101 ARG A O 1
ATOM 819 N N . THR A 1 102 ? 4.689 5.366 -6.641 1.00 96.75 102 THR A N 1
ATOM 820 C CA . THR A 1 102 ? 3.610 4.415 -6.924 1.00 96.75 102 THR A CA 1
ATOM 821 C C . THR A 1 102 ? 3.361 3.541 -5.703 1.00 96.75 102 THR A C 1
ATOM 823 O O . THR A 1 102 ? 2.636 3.960 -4.804 1.00 96.75 102 THR A O 1
ATOM 826 N N . LEU A 1 103 ? 3.981 2.364 -5.620 1.00 97.56 103 LEU A N 1
ATOM 827 C CA . LEU A 1 103 ? 3.732 1.374 -4.573 1.00 97.56 103 LEU A CA 1
ATOM 828 C C . LEU A 1 103 ? 4.070 1.890 -3.171 1.00 97.56 103 LEU A C 1
ATOM 830 O O . LEU A 1 103 ? 3.281 1.674 -2.256 1.00 97.56 103 LEU A O 1
ATOM 834 N N . CYS A 1 104 ? 5.171 2.625 -2.989 1.00 98.25 104 CYS A N 1
ATOM 835 C CA . CYS A 1 104 ? 5.503 3.194 -1.675 1.00 98.25 104 CYS A CA 1
ATOM 836 C C . CYS A 1 104 ? 4.510 4.289 -1.258 1.00 98.25 104 CYS A C 1
ATOM 838 O O . CYS A 1 104 ? 4.128 4.377 -0.093 1.00 98.25 104 CYS A O 1
ATOM 840 N N . THR A 1 105 ? 4.049 5.108 -2.210 1.00 97.00 105 THR A N 1
ATOM 841 C CA . THR A 1 105 ? 2.998 6.106 -1.956 1.00 97.00 105 THR A CA 1
ATOM 842 C C . THR A 1 105 ? 1.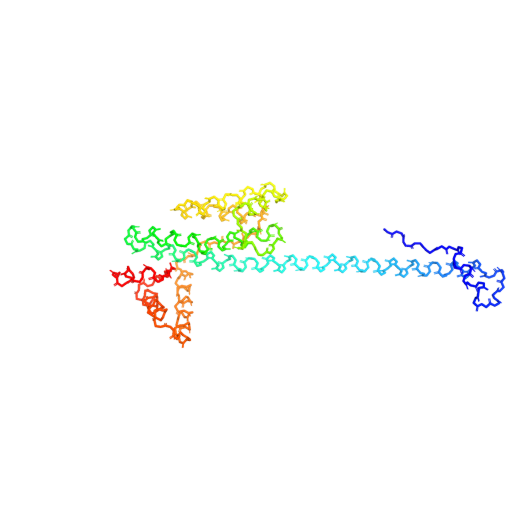673 5.423 -1.612 1.00 97.00 105 THR A C 1
ATOM 844 O O . THR A 1 105 ? 0.996 5.830 -0.670 1.00 97.00 105 THR A O 1
ATOM 847 N N . TYR A 1 106 ? 1.325 4.346 -2.318 1.00 97.44 106 TYR A N 1
ATOM 848 C CA . TYR A 1 106 ? 0.134 3.549 -2.034 1.00 97.44 106 TYR A CA 1
ATOM 849 C C . TYR A 1 106 ? 0.200 2.901 -0.642 1.00 97.44 106 TYR A C 1
ATOM 851 O O . TYR A 1 106 ? -0.761 2.984 0.120 1.00 97.44 106 TYR A O 1
ATOM 859 N N . PHE A 1 107 ? 1.362 2.361 -0.261 1.00 98.38 107 PHE A N 1
ATOM 860 C CA . PHE A 1 107 ? 1.633 1.871 1.091 1.00 98.38 107 PHE A CA 1
ATOM 861 C C . PHE A 1 107 ? 1.398 2.966 2.146 1.00 98.38 107 PHE A C 1
ATOM 863 O O . PHE A 1 107 ? 0.657 2.757 3.107 1.00 98.38 107 PHE A O 1
ATOM 870 N N . ALA A 1 108 ? 1.974 4.158 1.956 1.00 97.88 108 ALA A N 1
ATOM 871 C CA . ALA A 1 108 ? 1.821 5.270 2.895 1.00 97.88 108 ALA A CA 1
ATOM 872 C C . ALA A 1 108 ? 0.364 5.746 3.026 1.00 97.88 108 ALA A C 1
ATOM 874 O O . ALA A 1 108 ? -0.088 6.072 4.126 1.00 97.88 108 ALA A O 1
ATOM 875 N N . ASN A 1 109 ? -0.391 5.738 1.926 1.00 97.50 109 ASN A N 1
ATOM 876 C CA . ASN A 1 109 ? -1.807 6.097 1.931 1.00 97.50 109 ASN A CA 1
ATOM 877 C C . ASN A 1 109 ? -2.661 5.088 2.716 1.00 97.50 109 ASN A C 1
ATOM 879 O O . ASN A 1 109 ? -3.550 5.513 3.453 1.00 97.50 109 ASN A O 1
ATOM 883 N N . HIS A 1 110 ? -2.369 3.785 2.626 1.00 97.50 110 HIS A N 1
ATOM 884 C CA . HIS A 1 110 ? -3.031 2.753 3.441 1.00 97.50 110 HIS A CA 1
ATOM 885 C C . HIS A 1 110 ? -2.770 2.937 4.933 1.00 97.50 110 HIS A C 1
ATOM 887 O O . HIS A 1 110 ? -3.704 2.909 5.735 1.00 97.50 110 HIS A O 1
ATOM 893 N N . VAL A 1 111 ? -1.515 3.205 5.302 1.00 97.81 111 VAL A N 1
ATOM 894 C CA . VAL A 1 111 ? -1.141 3.502 6.692 1.00 97.81 111 VAL A CA 1
ATOM 895 C C . VAL A 1 111 ? -1.896 4.731 7.207 1.00 97.81 111 VAL A C 1
ATOM 897 O O . VAL A 1 111 ? -2.503 4.684 8.277 1.00 97.81 111 VAL A O 1
ATOM 900 N N . LEU A 1 112 ? -1.915 5.822 6.435 1.00 97.50 112 LEU A N 1
ATOM 901 C CA . LEU A 1 112 ? -2.633 7.036 6.822 1.00 97.50 112 LEU A CA 1
ATOM 902 C C . LEU A 1 112 ? -4.144 6.807 6.903 1.00 97.50 112 LEU A C 1
ATOM 904 O O . LEU A 1 112 ? -4.775 7.306 7.833 1.00 97.50 112 LEU A O 1
ATOM 908 N N . SER A 1 113 ? -4.729 6.047 5.976 1.00 96.31 113 SER A N 1
ATOM 909 C CA . SER A 1 113 ? -6.161 5.724 5.990 1.00 96.31 113 SER A CA 1
ATOM 910 C C . SER A 1 113 ? -6.541 4.963 7.254 1.00 96.31 113 SER A C 1
ATOM 912 O O . SER A 1 113 ? -7.500 5.338 7.930 1.00 96.31 113 SER A O 1
ATOM 914 N N . TYR A 1 114 ? -5.736 3.969 7.630 1.00 95.62 114 TYR A N 1
ATOM 915 C CA . TYR A 1 114 ? -5.947 3.193 8.844 1.00 95.62 114 TYR A CA 1
ATOM 916 C C . TYR A 1 114 ? -5.822 4.040 10.116 1.00 95.62 114 TYR A C 1
ATOM 918 O O . TYR A 1 114 ? -6.737 4.047 10.941 1.00 95.62 114 TYR A O 1
ATOM 926 N N . ILE A 1 115 ? -4.728 4.799 10.260 1.00 95.44 115 ILE A N 1
ATOM 927 C CA . ILE A 1 115 ? -4.462 5.588 11.474 1.00 95.44 115 ILE A CA 1
ATOM 928 C C . ILE A 1 115 ? -5.470 6.733 11.624 1.00 95.44 115 ILE A C 1
ATOM 930 O O . ILE A 1 115 ? -5.979 6.972 12.716 1.00 95.44 115 ILE A O 1
ATOM 934 N N . SER A 1 116 ? -5.784 7.437 10.534 1.00 94.19 116 SER A N 1
ATOM 935 C CA . SER A 1 116 ? -6.710 8.579 10.570 1.00 94.19 116 SER A CA 1
ATOM 936 C C . SER A 1 116 ? -8.186 8.185 10.494 1.00 94.19 116 SER A C 1
ATOM 938 O O . SER A 1 116 ? -9.049 9.049 10.647 1.00 94.19 116 SER A O 1
ATOM 940 N N . ARG A 1 117 ? -8.489 6.908 10.217 1.00 91.31 117 ARG A N 1
ATOM 941 C CA . ARG A 1 117 ? -9.840 6.389 9.932 1.00 91.31 117 ARG A CA 1
ATOM 942 C C . ARG A 1 117 ? -10.566 7.145 8.810 1.00 91.31 117 ARG A C 1
ATOM 944 O O . ARG A 1 117 ? -11.795 7.146 8.754 1.00 91.31 117 ARG A O 1
ATOM 951 N N . LYS A 1 118 ? -9.819 7.794 7.911 1.00 90.81 118 LYS A N 1
ATOM 952 C CA . LYS A 1 118 ? -10.365 8.481 6.737 1.00 90.81 118 LYS A CA 1
ATOM 953 C C . LYS A 1 118 ? -10.245 7.610 5.497 1.00 90.81 118 LYS A C 1
ATOM 955 O O . LYS A 1 118 ? -9.238 6.939 5.278 1.00 90.81 118 LYS A O 1
ATOM 960 N N . GLN A 1 119 ? -11.269 7.676 4.660 1.00 88.88 119 GLN A N 1
ATOM 961 C CA . GLN A 1 119 ? -11.278 7.061 3.336 1.00 88.88 119 GLN A CA 1
ATOM 962 C C . GLN A 1 119 ? -10.767 8.045 2.275 1.00 88.88 119 GLN A C 1
ATOM 964 O O . GLN A 1 119 ? -10.672 9.247 2.532 1.00 88.88 119 GLN A O 1
ATOM 969 N N . ASN A 1 120 ? -10.460 7.531 1.081 1.00 88.81 120 ASN A N 1
ATOM 970 C CA . ASN A 1 120 ? -10.043 8.311 -0.093 1.00 88.81 120 ASN A CA 1
ATOM 971 C C . ASN A 1 120 ? -8.773 9.154 0.134 1.00 88.81 120 ASN A C 1
ATOM 973 O O . ASN A 1 120 ? -8.636 10.252 -0.411 1.00 88.81 120 ASN A O 1
ATOM 977 N N . ILE A 1 121 ? -7.840 8.656 0.957 1.00 93.25 121 ILE A N 1
ATOM 978 C CA . ILE A 1 121 ? -6.565 9.331 1.254 1.00 93.25 121 ILE A CA 1
ATOM 979 C C . ILE A 1 121 ? -5.750 9.608 -0.016 1.00 93.25 121 ILE A C 1
ATOM 981 O O . ILE A 1 121 ? -5.093 10.640 -0.124 1.00 93.25 121 ILE A O 1
ATOM 985 N N . ASP A 1 122 ? -5.810 8.701 -0.982 1.00 89.00 122 ASP A N 1
ATOM 986 C CA . ASP A 1 122 ? -5.145 8.773 -2.282 1.00 89.00 122 ASP A CA 1
ATOM 987 C C . ASP A 1 122 ? -5.603 9.959 -3.144 1.00 89.00 122 ASP A C 1
ATOM 989 O O . ASP A 1 122 ? -4.845 10.433 -3.989 1.00 89.00 122 ASP A O 1
ATOM 993 N N . THR A 1 123 ? -6.801 10.487 -2.886 1.00 91.19 123 THR A N 1
ATOM 994 C CA . THR A 1 123 ? -7.353 11.657 -3.587 1.00 91.19 123 THR A CA 1
ATOM 995 C C . THR A 1 123 ? -6.981 12.989 -2.931 1.00 91.19 123 THR A C 1
ATOM 997 O O . THR A 1 123 ? -7.243 14.059 -3.489 1.00 91.19 123 THR A O 1
ATOM 1000 N N . LEU A 1 124 ? -6.370 12.956 -1.741 1.00 91.44 124 LEU A N 1
ATOM 1001 C CA . LEU A 1 124 ? -6.027 14.167 -1.007 1.00 91.44 124 LEU A CA 1
ATOM 1002 C C . LEU A 1 124 ? -4.867 14.904 -1.675 1.00 91.44 124 LEU A C 1
ATOM 1004 O O . LEU A 1 124 ? -3.811 14.343 -1.970 1.00 91.44 124 LEU A O 1
ATOM 1008 N N . ASN A 1 125 ? -5.024 16.219 -1.818 1.00 93.00 125 ASN A N 1
ATOM 1009 C CA . ASN A 1 125 ? -3.891 17.081 -2.127 1.00 93.00 125 ASN A CA 1
ATOM 1010 C C . ASN A 1 125 ? -2.928 17.172 -0.924 1.00 93.00 125 ASN A C 1
ATOM 1012 O O . ASN A 1 125 ? -3.258 16.803 0.206 1.00 93.00 125 ASN A O 1
ATOM 1016 N N . ALA A 1 126 ? -1.729 17.713 -1.155 1.00 91.31 126 ALA A N 1
ATOM 1017 C CA . ALA A 1 126 ? -0.691 17.798 -0.127 1.00 91.31 126 ALA A CA 1
ATOM 1018 C C . ALA A 1 126 ? -1.144 18.542 1.144 1.00 91.31 126 ALA A C 1
ATOM 1020 O O . ALA A 1 126 ? -0.782 18.134 2.245 1.00 91.31 126 ALA A O 1
ATOM 1021 N N . LYS A 1 127 ? -1.961 19.595 1.006 1.00 93.94 127 LYS A N 1
ATOM 1022 C CA . LYS A 1 127 ? -2.474 20.368 2.144 1.00 93.94 127 LYS A CA 1
ATOM 1023 C C . LYS A 1 127 ? -3.431 19.528 2.994 1.00 93.94 127 LYS A C 1
ATOM 1025 O O . LYS A 1 127 ? -3.198 19.374 4.188 1.00 93.94 127 LYS A O 1
ATOM 1030 N N . ALA A 1 128 ? -4.445 18.929 2.372 1.00 94.69 128 ALA A N 1
ATOM 1031 C CA . ALA A 1 128 ? -5.436 18.101 3.060 1.00 94.69 128 ALA A CA 1
ATOM 1032 C C . ALA A 1 128 ? -4.810 16.846 3.692 1.00 94.69 128 ALA A C 1
ATOM 1034 O O . ALA A 1 128 ? -5.224 16.400 4.767 1.00 94.69 128 ALA A O 1
ATOM 1035 N N . ARG A 1 129 ? -3.772 16.289 3.056 1.00 96.19 129 ARG A N 1
ATOM 1036 C CA . ARG A 1 129 ? -2.965 15.214 3.637 1.00 96.19 129 ARG A CA 1
ATOM 1037 C C . ARG A 1 129 ? -2.250 15.680 4.905 1.00 96.19 129 ARG A C 1
ATOM 1039 O O . ARG A 1 129 ? -2.370 15.018 5.929 1.00 96.19 129 ARG A O 1
ATOM 1046 N N . ASN A 1 130 ? -1.550 16.812 4.858 1.00 95.44 130 ASN A N 1
ATOM 1047 C CA . ASN A 1 130 ? -0.818 17.336 6.015 1.00 95.44 130 ASN A CA 1
ATOM 1048 C C . ASN A 1 130 ? -1.764 17.686 7.177 1.00 95.44 130 ASN A C 1
ATOM 1050 O O . ASN A 1 130 ? -1.458 17.377 8.323 1.00 95.44 130 ASN A O 1
ATOM 1054 N N . GLU A 1 131 ? -2.941 18.248 6.888 1.00 96.44 131 GLU A N 1
ATOM 1055 C CA . GLU A 1 131 ? -3.994 18.476 7.891 1.00 96.44 131 GLU A CA 1
ATOM 1056 C C . GLU A 1 131 ? -4.498 17.160 8.498 1.00 96.44 131 GLU A C 1
ATOM 1058 O O . GLU A 1 131 ? -4.715 17.061 9.703 1.00 96.44 131 GLU A O 1
ATOM 1063 N N . THR A 1 132 ? -4.653 16.116 7.680 1.00 97.06 132 THR A N 1
ATOM 1064 C CA . THR A 1 132 ? -5.056 14.790 8.168 1.00 97.06 132 THR A CA 1
ATOM 1065 C C . THR A 1 132 ? -4.001 14.181 9.086 1.00 97.06 132 THR A C 1
ATOM 1067 O O . THR A 1 132 ? -4.366 13.608 10.108 1.00 97.06 132 THR A O 1
ATOM 1070 N N . ILE A 1 133 ? -2.717 14.342 8.762 1.00 97.31 133 ILE A N 1
ATOM 1071 C CA . ILE A 1 133 ? -1.608 13.895 9.611 1.00 97.31 133 ILE A CA 1
ATOM 1072 C C . ILE A 1 133 ? -1.594 14.679 10.930 1.00 97.31 133 ILE A C 1
ATOM 1074 O O . ILE A 1 133 ? -1.539 14.072 11.996 1.00 97.31 133 ILE A O 1
ATOM 1078 N N . ALA A 1 134 ? -1.729 16.007 10.885 1.00 96.81 134 ALA A N 1
ATOM 1079 C CA . ALA A 1 134 ? -1.750 16.850 12.082 1.00 96.81 134 ALA A CA 1
ATOM 1080 C C . ALA A 1 134 ? -2.867 16.456 13.070 1.00 96.81 134 ALA A C 1
ATOM 1082 O O . ALA A 1 134 ? -2.658 16.500 14.282 1.00 96.81 134 ALA A O 1
ATOM 1083 N N . ASN A 1 135 ? -4.011 15.997 12.553 1.00 96.44 135 ASN A N 1
ATOM 1084 C CA . ASN A 1 135 ? -5.169 15.571 13.344 1.00 96.44 135 ASN A CA 1
ATOM 1085 C C . ASN A 1 135 ? -5.057 14.153 13.941 1.00 96.44 135 ASN A C 1
ATOM 1087 O O . ASN A 1 135 ? -5.975 13.727 14.639 1.00 96.44 135 ASN A O 1
ATOM 1091 N N . ILE A 1 136 ? -3.979 13.404 13.685 1.00 96.88 136 ILE A N 1
ATOM 1092 C CA . ILE A 1 136 ? -3.741 12.111 14.348 1.00 96.88 136 ILE A CA 1
ATOM 1093 C C . ILE A 1 136 ? -3.532 12.366 15.843 1.00 96.88 136 ILE A C 1
ATOM 1095 O O . ILE A 1 136 ? -2.669 13.160 16.194 1.00 96.88 136 ILE A O 1
ATOM 1099 N N . GLU A 1 137 ? -4.287 11.708 16.725 1.00 93.56 137 GLU A N 1
ATOM 1100 C CA . GLU A 1 137 ? -4.240 11.966 18.176 1.00 93.56 137 GLU A CA 1
ATOM 1101 C C . GLU A 1 137 ? -2.921 11.504 18.823 1.00 93.56 137 GLU A C 1
ATOM 1103 O O . GLU A 1 137 ? -2.290 12.269 19.554 1.00 93.56 137 GLU A O 1
ATOM 1108 N N . SER A 1 138 ? -2.470 10.280 18.516 1.00 94.94 138 SER A N 1
ATOM 1109 C CA . SER A 1 138 ? -1.202 9.734 19.025 1.00 94.94 138 SER A CA 1
ATOM 1110 C C . SER A 1 138 ? -0.006 10.476 18.427 1.00 94.94 138 SER A C 1
ATOM 1112 O O . SER A 1 138 ? 0.150 10.556 17.206 1.00 94.94 138 SER A O 1
ATOM 1114 N N . MET A 1 139 ? 0.871 10.981 19.296 1.00 95.44 139 MET A N 1
ATOM 1115 C CA . MET A 1 139 ? 2.076 11.707 18.894 1.00 95.44 139 MET A CA 1
ATOM 1116 C C . MET A 1 139 ? 3.074 10.794 18.173 1.00 95.44 139 MET A C 1
ATOM 1118 O O . MET A 1 139 ? 3.655 11.190 17.164 1.00 95.44 139 MET A O 1
ATOM 1122 N N . GLU A 1 140 ? 3.220 9.560 18.649 1.00 95.81 140 GLU A N 1
ATOM 1123 C CA . GLU A 1 140 ? 4.069 8.524 18.063 1.00 95.81 140 GLU A CA 1
ATOM 1124 C C . GLU A 1 140 ? 3.581 8.156 16.662 1.00 95.81 140 GLU A C 1
ATOM 1126 O O . GLU A 1 140 ? 4.368 8.127 15.715 1.00 95.81 140 GLU A O 1
ATOM 1131 N N . SER A 1 141 ? 2.268 7.947 16.515 1.00 96.75 141 SER A N 1
ATOM 1132 C CA . SER A 1 141 ? 1.649 7.649 15.222 1.00 96.75 141 SER A CA 1
ATOM 1133 C C . SER A 1 141 ? 1.801 8.817 14.253 1.00 96.75 141 SER A C 1
ATOM 1135 O O . SER A 1 141 ? 2.169 8.608 13.097 1.00 96.75 141 SER A O 1
ATOM 1137 N N . ARG A 1 142 ? 1.576 10.052 14.722 1.00 97.81 142 ARG A N 1
ATOM 1138 C CA . ARG A 1 142 ? 1.753 11.264 13.915 1.00 97.81 142 ARG A CA 1
ATOM 1139 C C . ARG A 1 142 ? 3.180 11.362 13.384 1.00 97.81 142 ARG A C 1
ATOM 1141 O O . ARG A 1 142 ? 3.369 11.456 12.175 1.00 97.81 142 ARG A O 1
ATOM 1148 N N . TRP A 1 143 ? 4.174 11.260 14.265 1.00 97.56 143 TRP A N 1
ATOM 1149 C CA . TRP A 1 143 ? 5.580 11.378 13.883 1.00 97.56 143 TRP A CA 1
ATOM 1150 C C . TRP A 1 143 ? 6.030 10.259 12.933 1.00 97.56 143 TRP A C 1
ATOM 1152 O O . TRP A 1 143 ? 6.727 10.517 11.948 1.00 97.56 143 TRP A O 1
ATOM 1162 N N . ALA A 1 144 ? 5.595 9.019 13.177 1.00 97.94 144 ALA A N 1
ATOM 1163 C CA . ALA A 1 144 ? 5.912 7.893 12.302 1.00 97.94 144 ALA A CA 1
ATOM 1164 C C . ALA A 1 144 ? 5.338 8.091 10.887 1.00 97.94 144 ALA A C 1
ATOM 1166 O O . ALA A 1 144 ? 6.030 7.853 9.894 1.00 97.94 144 ALA A O 1
ATOM 1167 N N . VAL A 1 145 ? 4.104 8.593 10.784 1.00 97.75 145 VAL A N 1
ATOM 1168 C CA . VAL A 1 145 ? 3.464 8.907 9.499 1.00 97.75 145 VAL A CA 1
ATOM 1169 C C . VAL A 1 145 ? 4.136 10.096 8.806 1.00 97.75 145 VAL A C 1
ATOM 1171 O O . VAL A 1 145 ? 4.375 10.037 7.600 1.00 97.75 145 VAL A O 1
ATOM 1174 N N . GLU A 1 146 ? 4.499 11.154 9.535 1.00 97.25 146 GLU A N 1
ATOM 1175 C CA . GLU A 1 146 ? 5.267 12.281 8.984 1.00 97.25 146 GLU A CA 1
ATOM 1176 C C . GLU A 1 146 ? 6.593 11.810 8.381 1.00 97.25 146 GLU A C 1
ATOM 1178 O O . GLU A 1 146 ? 6.920 12.166 7.245 1.00 97.25 146 GLU A O 1
ATOM 1183 N N . LYS A 1 147 ? 7.327 10.951 9.102 1.00 97.25 147 LYS A N 1
ATOM 1184 C CA . LYS A 1 147 ? 8.576 10.353 8.615 1.00 97.25 147 LYS A CA 1
ATOM 1185 C C . LYS A 1 147 ? 8.340 9.526 7.347 1.00 97.25 147 LYS A C 1
ATOM 1187 O O . LYS A 1 147 ? 9.126 9.638 6.405 1.00 97.25 147 LYS A O 1
ATOM 1192 N N . LEU A 1 148 ? 7.252 8.755 7.294 1.00 97.56 148 LEU A N 1
ATOM 1193 C CA . LEU A 1 148 ? 6.881 7.945 6.130 1.00 97.56 148 LEU A CA 1
ATOM 1194 C C . LEU A 1 148 ? 6.629 8.800 4.885 1.00 97.56 148 LEU A C 1
ATOM 1196 O O . LEU A 1 148 ? 7.212 8.536 3.835 1.00 97.56 148 LEU A O 1
ATOM 1200 N N . PHE A 1 149 ? 5.835 9.867 4.993 1.00 95.94 149 PHE A N 1
ATOM 1201 C CA . PHE A 1 149 ? 5.593 10.761 3.854 1.00 95.94 149 PHE A CA 1
ATOM 1202 C C . PHE A 1 149 ? 6.818 11.603 3.480 1.00 95.94 149 PHE A C 1
ATOM 1204 O O . PHE A 1 149 ? 7.019 11.893 2.298 1.00 95.94 149 PHE A O 1
ATOM 1211 N N . ALA A 1 150 ? 7.666 11.963 4.447 1.00 95.31 150 ALA A N 1
ATOM 1212 C CA . ALA A 1 150 ? 8.933 12.632 4.167 1.00 95.31 150 ALA A CA 1
ATOM 1213 C C . ALA A 1 150 ? 9.888 11.730 3.365 1.00 95.31 150 ALA A C 1
ATOM 1215 O O . ALA A 1 150 ? 10.566 12.216 2.456 1.00 95.31 150 ALA A O 1
ATOM 1216 N N . ALA A 1 151 ? 9.912 10.424 3.652 1.00 96.31 151 ALA A N 1
ATOM 1217 C CA . ALA A 1 151 ? 10.742 9.460 2.934 1.00 96.31 151 ALA A CA 1
ATOM 1218 C C . ALA A 1 151 ? 10.364 9.332 1.449 1.00 96.31 151 ALA A C 1
ATOM 1220 O O . ALA A 1 151 ? 11.250 9.201 0.617 1.00 96.31 151 ALA A O 1
ATOM 1221 N N . LEU A 1 152 ? 9.086 9.497 1.082 1.00 94.50 152 LEU A N 1
ATOM 1222 C CA . LEU A 1 152 ? 8.641 9.460 -0.324 1.00 94.50 152 LEU A CA 1
ATOM 1223 C C . LEU A 1 152 ? 9.242 10.571 -1.201 1.00 94.50 152 LEU A C 1
ATOM 1225 O O . LEU A 1 152 ? 9.259 10.461 -2.427 1.00 94.50 152 LEU A O 1
ATOM 1229 N N . SER A 1 153 ? 9.689 11.668 -0.582 1.00 87.56 153 SER A N 1
ATOM 1230 C CA . SER A 1 153 ? 10.294 12.804 -1.290 1.00 87.56 153 SER A CA 1
ATOM 1231 C C . SER A 1 153 ? 11.807 12.657 -1.449 1.00 87.56 153 SER A C 1
ATOM 1233 O O . SER A 1 153 ? 12.406 13.302 -2.311 1.00 87.56 153 SER A O 1
ATOM 1235 N N . LYS A 1 154 ? 12.429 11.813 -0.623 1.00 74.81 154 LYS A N 1
ATOM 1236 C CA . LYS A 1 154 ? 13.843 11.470 -0.728 1.00 74.81 154 LYS A CA 1
ATOM 1237 C C . LYS A 1 154 ? 13.939 10.396 -1.807 1.00 74.81 154 LYS A C 1
ATOM 1239 O O . LYS A 1 154 ? 13.181 9.438 -1.778 1.00 74.81 154 LYS A O 1
ATOM 1244 N N . LYS A 1 155 ? 14.824 10.546 -2.794 1.00 78.88 155 LYS A N 1
ATOM 1245 C CA . LYS A 1 155 ? 15.067 9.516 -3.827 1.00 78.88 155 LYS A CA 1
ATOM 1246 C C . LYS A 1 155 ? 15.841 8.318 -3.247 1.00 78.88 155 LYS A C 1
ATOM 1248 O O . LYS A 1 155 ? 16.799 7.846 -3.840 1.00 78.88 155 LYS A O 1
ATOM 1253 N N . ASP A 1 156 ? 15.458 7.900 -2.052 1.00 84.88 156 ASP A N 1
ATOM 1254 C CA . ASP A 1 156 ? 16.195 7.011 -1.178 1.00 84.88 156 ASP A CA 1
ATOM 1255 C C . ASP A 1 156 ? 15.199 6.040 -0.537 1.00 84.88 156 ASP A C 1
ATOM 1257 O O . ASP A 1 156 ? 14.360 6.427 0.282 1.00 84.88 156 ASP A O 1
ATOM 1261 N N . LEU A 1 157 ? 15.265 4.783 -0.974 1.00 94.38 157 LEU A N 1
ATOM 1262 C CA . LEU A 1 157 ? 14.407 3.717 -0.469 1.00 94.38 157 LEU A CA 1
ATOM 1263 C C . LEU A 1 157 ? 14.836 3.246 0.921 1.00 94.38 157 LEU A C 1
ATOM 1265 O O . LEU A 1 157 ? 13.978 2.792 1.673 1.00 94.38 157 LEU A O 1
ATOM 1269 N N . GLU A 1 158 ? 16.095 3.431 1.321 1.00 94.88 158 GLU A N 1
ATOM 1270 C CA . GLU A 1 158 ? 16.554 3.074 2.667 1.00 94.88 158 GLU A CA 1
ATOM 1271 C C . GLU A 1 158 ? 15.807 3.906 3.717 1.00 94.88 158 GLU A C 1
ATOM 1273 O O . GLU A 1 158 ? 15.190 3.362 4.637 1.00 94.88 158 GLU A O 1
ATOM 1278 N N . ALA A 1 159 ? 15.708 5.221 3.491 1.00 96.19 159 ALA A N 1
ATOM 1279 C CA . ALA A 1 159 ? 14.892 6.106 4.320 1.00 96.19 159 ALA A CA 1
ATOM 1280 C C . ALA A 1 159 ? 13.405 5.701 4.358 1.00 96.19 159 ALA A C 1
ATOM 1282 O O . ALA A 1 159 ? 12.728 5.925 5.368 1.00 96.19 159 ALA A O 1
ATOM 1283 N N . PHE A 1 160 ? 12.882 5.121 3.271 1.00 97.88 160 PHE A N 1
ATOM 1284 C CA . PHE A 1 160 ? 11.519 4.592 3.231 1.00 97.88 160 PHE A CA 1
ATOM 1285 C C . PHE A 1 160 ? 11.386 3.315 4.069 1.00 97.88 160 PHE A C 1
ATOM 1287 O O . PHE A 1 160 ? 10.463 3.238 4.878 1.00 97.88 160 PHE A O 1
ATOM 1294 N N . HIS A 1 161 ? 12.315 2.361 3.959 1.00 97.69 161 HIS A N 1
ATOM 1295 C CA . HIS A 1 161 ? 12.336 1.146 4.784 1.00 97.69 161 HIS A CA 1
ATOM 1296 C C . HIS A 1 161 ? 12.397 1.470 6.280 1.00 97.69 161 HIS A C 1
ATOM 1298 O O . HIS A 1 161 ? 11.594 0.953 7.062 1.00 97.69 161 HIS A O 1
ATOM 1304 N N . ASP A 1 162 ? 13.253 2.411 6.672 1.00 96.81 162 ASP A N 1
ATOM 1305 C CA . ASP A 1 162 ? 13.333 2.899 8.050 1.00 96.81 162 ASP A CA 1
ATOM 1306 C C . ASP A 1 162 ? 12.014 3.500 8.548 1.00 96.81 162 ASP A C 1
ATOM 1308 O O . ASP A 1 162 ? 11.643 3.354 9.718 1.00 96.81 162 ASP A O 1
ATOM 1312 N N . ALA A 1 163 ? 11.298 4.217 7.682 1.00 97.69 163 ALA A N 1
ATOM 1313 C CA . ALA A 1 163 ? 10.002 4.781 8.030 1.00 97.69 163 ALA A CA 1
ATOM 1314 C C . ALA A 1 163 ? 8.901 3.709 8.104 1.00 97.69 163 ALA A C 1
ATOM 1316 O O . ALA A 1 163 ? 8.052 3.777 8.997 1.00 97.69 163 ALA A O 1
ATOM 1317 N N . VAL A 1 164 ? 8.948 2.693 7.233 1.00 98.00 164 VAL A N 1
ATOM 1318 C CA . VAL A 1 164 ? 8.060 1.521 7.288 1.00 98.00 164 VAL A CA 1
ATOM 1319 C C . VAL A 1 164 ? 8.206 0.806 8.630 1.00 98.00 164 VAL A C 1
ATOM 1321 O O . VAL A 1 164 ? 7.205 0.550 9.300 1.00 98.00 164 VAL A O 1
ATOM 1324 N N . PHE A 1 165 ? 9.431 0.538 9.084 1.00 96.38 165 PHE A N 1
ATOM 1325 C CA . PHE A 1 165 ? 9.633 -0.110 10.383 1.00 96.38 165 PHE A CA 1
ATOM 1326 C C . PHE A 1 165 ? 9.169 0.759 11.560 1.00 96.38 165 PHE A C 1
ATOM 1328 O O . PHE A 1 165 ? 8.652 0.225 12.543 1.00 96.38 165 PHE A O 1
ATOM 1335 N N . GLY A 1 166 ? 9.246 2.088 11.434 1.00 96.62 166 GLY A N 1
ATOM 1336 C CA . GLY A 1 166 ? 8.659 3.019 12.402 1.00 96.62 166 GLY A CA 1
ATOM 1337 C C . GLY A 1 166 ? 7.147 2.827 12.571 1.00 96.62 166 GLY A C 1
ATOM 1338 O O . GLY A 1 166 ? 6.663 2.683 13.699 1.00 96.62 166 GLY A O 1
ATOM 1339 N N . VAL A 1 167 ? 6.399 2.747 11.464 1.00 97.31 167 VAL A N 1
ATOM 1340 C CA . VAL A 1 167 ? 4.937 2.536 11.513 1.00 97.31 167 VAL A CA 1
ATOM 1341 C C . VAL A 1 167 ? 4.541 1.102 11.882 1.00 97.31 167 VAL A C 1
ATOM 1343 O O . VAL A 1 167 ? 3.439 0.889 12.384 1.00 97.31 167 VAL A O 1
ATOM 1346 N N . CYS A 1 168 ? 5.431 0.122 11.698 1.00 96.56 168 CYS A N 1
ATOM 1347 C CA . CYS A 1 168 ? 5.191 -1.269 12.099 1.00 96.56 168 CYS A CA 1
ATOM 1348 C C . CYS A 1 168 ? 5.268 -1.500 13.611 1.00 96.56 168 CYS A C 1
ATOM 1350 O O . CYS A 1 168 ? 4.763 -2.513 14.096 1.00 96.56 168 CYS A O 1
ATOM 1352 N N . SER A 1 169 ? 5.882 -0.580 14.359 1.00 95.19 169 SER A N 1
ATOM 1353 C CA . SER A 1 169 ? 6.031 -0.709 15.808 1.00 95.19 169 SER A CA 1
ATOM 1354 C C . SER A 1 169 ? 4.693 -0.961 16.518 1.00 95.19 169 SER A C 1
ATOM 1356 O O . SER A 1 169 ? 3.624 -0.529 16.072 1.00 95.19 169 SER A O 1
ATOM 1358 N N . SER A 1 170 ? 4.745 -1.653 17.659 1.00 91.50 170 SER A N 1
ATOM 1359 C CA . SER A 1 170 ? 3.555 -1.970 18.462 1.00 91.50 170 SER A CA 1
ATOM 1360 C C . SER A 1 170 ? 2.822 -0.730 18.979 1.00 91.50 170 SER A C 1
ATOM 1362 O O . SER A 1 170 ? 1.641 -0.814 19.291 1.00 91.50 170 SER A O 1
ATOM 1364 N N . ALA A 1 171 ? 3.515 0.409 19.061 1.00 90.88 171 ALA A N 1
ATOM 1365 C CA . ALA A 1 171 ? 2.946 1.692 19.460 1.00 90.88 171 ALA A CA 1
ATOM 1366 C C . ALA A 1 171 ? 2.167 2.399 18.333 1.00 90.88 171 ALA A C 1
ATOM 1368 O O . ALA A 1 171 ? 1.462 3.363 18.614 1.00 90.88 171 ALA A O 1
ATOM 1369 N N . VAL A 1 172 ? 2.296 1.945 17.077 1.00 94.06 172 VAL A N 1
ATOM 1370 C CA . VAL A 1 172 ? 1.677 2.585 15.904 1.00 94.06 172 VAL A CA 1
ATOM 1371 C C . VAL A 1 172 ? 0.658 1.649 15.248 1.00 94.06 172 VAL A C 1
ATOM 1373 O O . VAL A 1 172 ? -0.526 1.729 15.567 1.00 94.06 172 VAL A O 1
ATOM 1376 N N . CYS A 1 173 ? 1.081 0.743 14.356 1.00 94.62 173 CYS A N 1
ATOM 1377 C CA . CYS A 1 173 ? 0.159 -0.185 13.683 1.00 94.62 173 CYS A CA 1
ATOM 1378 C C . CYS A 1 173 ? 0.275 -1.640 14.156 1.00 94.62 173 CYS A C 1
ATOM 1380 O O . CYS A 1 173 ? -0.570 -2.450 13.777 1.00 94.62 173 CYS A O 1
ATOM 1382 N N . ALA A 1 174 ? 1.294 -1.992 14.953 1.00 95.62 174 ALA A N 1
ATOM 1383 C CA . ALA A 1 174 ? 1.566 -3.373 15.368 1.00 95.62 174 ALA A CA 1
ATOM 1384 C C . ALA A 1 174 ? 1.571 -4.353 14.176 1.00 95.62 174 ALA A C 1
ATOM 1386 O O . ALA A 1 174 ? 0.874 -5.370 14.179 1.00 95.62 174 ALA A O 1
ATOM 1387 N N . LEU A 1 175 ? 2.325 -3.999 13.132 1.00 96.25 175 LEU A N 1
ATOM 1388 C CA . LEU A 1 175 ? 2.444 -4.786 11.908 1.00 96.25 175 LEU A CA 1
ATOM 1389 C C . LEU A 1 175 ? 3.686 -5.665 11.969 1.00 96.25 175 LEU A C 1
ATOM 1391 O O . LEU A 1 175 ? 4.741 -5.256 12.452 1.00 96.25 175 LEU A O 1
ATOM 1395 N N . ASN A 1 176 ? 3.583 -6.857 11.401 1.00 95.38 176 ASN A N 1
ATOM 1396 C CA . ASN A 1 176 ? 4.707 -7.770 11.258 1.00 95.38 176 ASN A CA 1
ATOM 1397 C C . ASN A 1 176 ? 5.145 -7.813 9.793 1.00 95.38 176 ASN A C 1
ATOM 1399 O O . ASN A 1 176 ? 4.747 -8.704 9.044 1.00 95.38 176 ASN A O 1
ATOM 1403 N N . LEU A 1 177 ? 5.914 -6.807 9.378 1.00 96.38 177 LEU A N 1
ATOM 1404 C CA . LEU A 1 177 ? 6.520 -6.755 8.049 1.00 96.38 177 LEU A CA 1
ATOM 1405 C C . LEU A 1 177 ? 7.981 -7.180 8.132 1.00 96.38 177 LEU A C 1
ATOM 1407 O O . LEU A 1 177 ? 8.703 -6.804 9.057 1.00 96.38 177 LEU A O 1
ATOM 1411 N N . LYS A 1 178 ? 8.422 -7.971 7.157 1.00 93.44 178 LYS A N 1
ATOM 1412 C CA . LYS A 1 178 ? 9.796 -8.462 7.067 1.00 93.44 178 LYS A CA 1
ATOM 1413 C C . LYS A 1 178 ? 10.251 -8.376 5.627 1.00 93.44 178 LYS A C 1
ATOM 1415 O O . LYS A 1 178 ? 9.453 -8.566 4.719 1.00 93.44 178 LYS A O 1
ATOM 1420 N N . MET A 1 179 ? 11.533 -8.093 5.430 1.00 94.31 179 MET A N 1
ATOM 1421 C CA . MET A 1 179 ? 12.115 -8.213 4.100 1.00 94.31 179 MET A CA 1
ATOM 1422 C C . MET A 1 179 ? 12.130 -9.692 3.697 1.00 94.31 179 MET A C 1
ATOM 1424 O O . MET A 1 179 ? 12.568 -10.521 4.504 1.00 94.31 179 MET A O 1
ATOM 1428 N N . PRO A 1 180 ? 11.687 -10.030 2.475 1.00 95.81 180 PRO A N 1
ATOM 1429 C CA . PRO A 1 180 ? 11.654 -11.408 2.027 1.00 95.81 180 PRO A CA 1
ATOM 1430 C C . PRO A 1 180 ? 13.074 -11.957 1.883 1.00 95.81 180 PRO A C 1
ATOM 1432 O O . PRO A 1 180 ? 13.963 -11.315 1.301 1.00 95.81 180 PRO A O 1
ATOM 1435 N N . ASP A 1 181 ? 13.290 -13.170 2.388 1.00 96.25 181 ASP A N 1
ATOM 1436 C CA . ASP A 1 181 ? 14.549 -13.886 2.201 1.00 96.25 181 ASP A CA 1
ATOM 1437 C C . ASP A 1 181 ? 14.736 -14.337 0.738 1.00 96.25 181 ASP A C 1
ATOM 1439 O O . ASP A 1 181 ? 13.876 -14.155 -0.125 1.00 96.25 181 ASP A O 1
ATOM 1443 N N . LYS A 1 182 ? 15.885 -14.945 0.419 1.00 95.19 182 LYS A N 1
ATOM 1444 C CA . LYS A 1 182 ? 16.176 -15.386 -0.954 1.00 95.19 182 LYS A CA 1
ATOM 1445 C C . LYS A 1 182 ? 15.132 -16.372 -1.500 1.00 95.19 182 LYS A C 1
ATOM 1447 O O . LYS A 1 182 ? 14.832 -16.316 -2.690 1.00 95.19 182 LYS A O 1
ATOM 1452 N N . LYS A 1 183 ? 14.602 -17.272 -0.668 1.00 96.75 183 LYS A N 1
ATOM 1453 C CA . LYS A 1 183 ? 13.610 -18.271 -1.084 1.00 96.75 183 LYS A CA 1
ATOM 1454 C C . LYS A 1 183 ? 12.263 -17.597 -1.345 1.00 96.75 183 LYS A C 1
ATOM 1456 O O . LYS A 1 183 ? 11.704 -17.777 -2.424 1.00 96.75 183 LYS A O 1
ATOM 1461 N N . GLN A 1 184 ? 11.806 -16.767 -0.412 1.00 97.00 184 GLN A N 1
ATOM 1462 C CA . GLN A 1 184 ? 10.565 -16.002 -0.535 1.00 97.00 184 GLN A CA 1
ATOM 1463 C C . GLN A 1 184 ? 10.596 -15.086 -1.759 1.00 97.00 184 GLN A C 1
ATOM 1465 O O . GLN A 1 184 ? 9.641 -15.062 -2.528 1.00 97.00 184 GLN A O 1
ATOM 1470 N N . ARG A 1 185 ? 11.720 -14.404 -2.022 1.00 97.12 185 ARG A N 1
ATOM 1471 C CA . ARG A 1 185 ? 11.877 -13.585 -3.235 1.00 97.12 185 ARG A CA 1
ATOM 1472 C C . ARG A 1 185 ? 11.664 -14.391 -4.514 1.00 97.12 185 ARG A C 1
ATOM 1474 O O . ARG A 1 185 ? 10.973 -13.919 -5.409 1.00 97.12 185 ARG A O 1
ATOM 1481 N N . MET A 1 186 ? 12.209 -15.605 -4.604 1.00 97.50 186 MET A N 1
ATOM 1482 C CA . MET A 1 186 ? 12.014 -16.464 -5.780 1.00 97.50 186 MET A CA 1
ATOM 1483 C C . MET A 1 186 ? 10.547 -16.880 -5.963 1.00 97.50 186 MET A C 1
ATOM 1485 O O . MET A 1 186 ? 10.052 -16.901 -7.090 1.00 97.50 186 MET A O 1
ATOM 1489 N N . GLU A 1 187 ? 9.841 -17.183 -4.871 1.00 98.06 187 GLU A N 1
ATOM 1490 C CA . GLU A 1 187 ? 8.406 -17.507 -4.890 1.00 98.06 187 GLU A CA 1
ATOM 1491 C C . GLU A 1 187 ? 7.555 -16.292 -5.299 1.00 98.06 187 GLU A C 1
ATOM 1493 O O . GLU A 1 187 ? 6.651 -16.410 -6.134 1.00 98.06 187 GLU A O 1
ATOM 1498 N N . LEU A 1 188 ? 7.891 -15.107 -4.785 1.00 98.31 188 LEU A N 1
ATOM 1499 C CA . LEU A 1 188 ? 7.255 -13.840 -5.146 1.00 98.31 188 LEU A CA 1
ATOM 1500 C C . LEU A 1 188 ? 7.471 -13.498 -6.625 1.00 98.31 188 LEU A C 1
ATOM 1502 O O . LEU A 1 188 ? 6.509 -13.186 -7.322 1.00 98.31 188 LEU A O 1
ATOM 1506 N N . ILE A 1 189 ? 8.696 -13.640 -7.145 1.00 98.50 189 ILE A N 1
ATOM 1507 C CA . ILE A 1 189 ? 8.996 -13.437 -8.574 1.00 98.50 189 ILE A CA 1
ATOM 1508 C C . ILE A 1 189 ? 8.194 -14.415 -9.438 1.00 98.50 189 ILE A C 1
ATOM 1510 O O . ILE A 1 189 ? 7.676 -14.027 -10.486 1.00 98.50 189 ILE A O 1
ATOM 1514 N N . LYS A 1 190 ? 8.037 -15.672 -9.001 1.00 98.31 190 LYS A N 1
ATOM 1515 C CA . LYS A 1 190 ? 7.223 -16.642 -9.741 1.00 98.31 190 LYS A CA 1
ATOM 1516 C C . LYS A 1 190 ? 5.738 -16.276 -9.734 1.00 98.31 190 LYS A C 1
ATOM 1518 O O . LYS A 1 190 ? 5.063 -16.427 -10.752 1.00 98.31 190 LYS A O 1
ATOM 1523 N N . THR A 1 191 ? 5.239 -15.778 -8.608 1.00 98.31 191 THR A N 1
ATOM 1524 C CA . THR A 1 191 ? 3.860 -15.287 -8.478 1.00 98.31 191 THR A CA 1
ATOM 1525 C C . THR A 1 191 ? 3.627 -14.077 -9.382 1.00 98.31 191 THR A C 1
ATOM 1527 O O . THR A 1 191 ? 2.660 -14.061 -10.142 1.00 98.31 191 THR A O 1
ATOM 1530 N N . TYR A 1 192 ? 4.560 -13.124 -9.377 1.00 98.50 192 TYR A N 1
ATOM 1531 C CA . TYR A 1 192 ? 4.576 -11.965 -10.265 1.00 98.50 192 TYR A CA 1
ATOM 1532 C C . TYR A 1 192 ? 4.566 -12.373 -11.747 1.00 98.50 192 TYR A C 1
ATOM 1534 O O . TYR A 1 192 ? 3.726 -11.900 -12.508 1.00 98.50 192 TYR A O 1
ATOM 1542 N N . GLU A 1 193 ? 5.420 -13.320 -12.154 1.00 98.44 193 GLU A N 1
ATOM 1543 C CA . GLU A 1 193 ? 5.431 -13.864 -13.521 1.00 98.44 193 GLU A CA 1
ATOM 1544 C C . GLU A 1 193 ? 4.055 -14.421 -13.919 1.00 98.44 193 GLU A C 1
ATOM 1546 O O . GLU A 1 193 ? 3.542 -14.110 -14.994 1.00 98.44 193 GLU A O 1
ATOM 1551 N N . ASN A 1 194 ? 3.436 -15.228 -13.051 1.00 98.31 194 ASN A N 1
ATOM 1552 C CA . ASN A 1 194 ? 2.128 -15.823 -13.325 1.00 98.31 194 ASN A CA 1
ATOM 1553 C C . ASN A 1 194 ? 1.033 -14.750 -13.475 1.00 98.31 194 ASN A C 1
ATOM 1555 O O . ASN A 1 194 ? 0.189 -14.860 -14.366 1.00 98.31 194 ASN A O 1
ATOM 1559 N N . GLN A 1 195 ? 1.067 -13.703 -12.644 1.00 98.06 195 GLN A N 1
ATOM 1560 C CA . GLN A 1 195 ? 0.141 -12.571 -12.735 1.00 98.06 195 GLN A CA 1
ATOM 1561 C C . GLN A 1 195 ? 0.309 -11.808 -14.052 1.00 98.06 195 GLN A C 1
ATOM 1563 O O . GLN A 1 195 ? -0.684 -11.550 -14.731 1.00 98.06 195 GLN A O 1
ATOM 1568 N N . LEU A 1 196 ? 1.547 -11.514 -14.460 1.00 98.38 196 LEU A N 1
ATOM 1569 C CA . LEU A 1 196 ? 1.820 -10.859 -15.742 1.00 98.38 196 LEU A CA 1
ATOM 1570 C C . LEU A 1 196 ? 1.345 -11.699 -16.931 1.00 98.38 196 LEU A C 1
ATOM 1572 O O . LEU A 1 196 ? 0.780 -11.158 -17.876 1.00 98.38 196 LEU A O 1
ATOM 1576 N N . VAL A 1 197 ? 1.543 -13.021 -16.890 1.00 98.50 197 VAL A N 1
ATOM 1577 C CA . VAL A 1 197 ? 1.053 -13.930 -17.939 1.00 98.50 197 VAL A CA 1
ATOM 1578 C C . VAL A 1 197 ? -0.472 -13.900 -18.018 1.00 98.50 197 VAL A C 1
ATOM 1580 O O . VAL A 1 197 ? -1.014 -13.913 -19.122 1.00 98.50 197 VAL A O 1
ATOM 1583 N N . SER A 1 198 ? -1.166 -13.845 -16.877 1.00 98.19 198 SER A N 1
ATOM 1584 C CA . SER A 1 198 ? -2.625 -13.690 -16.855 1.00 98.19 198 SER A CA 1
ATOM 1585 C C . SER A 1 198 ? -3.049 -12.361 -17.481 1.00 98.19 198 SER A C 1
ATOM 1587 O O . SER A 1 198 ? -3.881 -12.357 -18.382 1.00 98.19 198 SER A O 1
ATOM 1589 N N . GLN A 1 199 ? -2.414 -11.254 -17.081 1.00 97.62 199 GLN A N 1
ATOM 1590 C CA . GLN A 1 199 ? -2.695 -9.924 -17.633 1.00 97.62 199 GLN A CA 1
ATOM 1591 C C . GLN A 1 199 ? -2.428 -9.862 -19.141 1.00 97.62 199 GLN A C 1
ATOM 1593 O O . GLN A 1 199 ? -3.224 -9.296 -19.880 1.00 97.62 199 GLN A O 1
ATOM 1598 N N . LEU A 1 200 ? -1.349 -10.487 -19.623 1.00 97.94 200 LEU A N 1
ATOM 1599 C CA . LEU A 1 200 ? -1.010 -10.510 -21.047 1.00 97.94 200 LEU A CA 1
ATOM 1600 C C . LEU A 1 200 ? -2.061 -11.254 -21.881 1.00 97.94 200 LEU A C 1
ATOM 1602 O O . LEU A 1 200 ? -2.336 -10.844 -23.003 1.00 97.94 200 LEU A O 1
ATOM 1606 N N . ARG A 1 201 ? -2.665 -12.325 -21.346 1.00 97.19 201 ARG A N 1
ATOM 1607 C CA . ARG A 1 201 ? -3.729 -13.077 -22.041 1.00 97.19 201 ARG A CA 1
ATOM 1608 C C . ARG A 1 201 ? -5.001 -12.259 -22.236 1.00 97.19 201 ARG A C 1
ATOM 1610 O O . ARG A 1 201 ? -5.717 -12.482 -23.205 1.00 97.19 201 ARG A O 1
ATOM 1617 N N . GLU A 1 202 ? -5.273 -11.346 -21.314 1.00 97.00 202 GLU A N 1
ATOM 1618 C CA . GLU A 1 202 ? -6.436 -10.456 -21.344 1.00 97.00 202 GLU A CA 1
ATOM 1619 C C . GLU A 1 202 ? -6.119 -9.109 -22.017 1.00 97.00 202 GLU A C 1
ATOM 1621 O O . GLU A 1 202 ? -7.016 -8.306 -22.274 1.00 97.00 202 GLU A O 1
ATOM 1626 N N . CYS A 1 203 ? -4.844 -8.853 -22.325 1.00 96.19 203 CYS A N 1
ATOM 1627 C CA . CYS A 1 203 ? -4.378 -7.588 -22.868 1.00 96.19 203 CYS A CA 1
ATOM 1628 C C . CYS A 1 203 ? -4.755 -7.440 -24.344 1.00 96.19 203 CYS A C 1
ATOM 1630 O O . CYS A 1 203 ? -4.322 -8.210 -25.199 1.00 96.19 203 CYS A O 1
ATOM 1632 N N . THR A 1 204 ? -5.511 -6.389 -24.652 1.00 95.88 204 THR A N 1
ATOM 1633 C CA . THR A 1 204 ? -5.909 -6.027 -26.022 1.00 95.88 204 THR A CA 1
ATOM 1634 C C . THR A 1 204 ? -5.088 -4.874 -26.598 1.00 95.88 204 THR A C 1
ATOM 1636 O O . THR A 1 204 ? -5.021 -4.717 -27.814 1.00 95.88 204 THR A O 1
ATOM 1639 N N . ASP A 1 205 ? -4.437 -4.087 -25.738 1.00 95.94 205 ASP A N 1
ATOM 1640 C CA . ASP A 1 205 ? -3.611 -2.940 -26.114 1.00 95.94 205 ASP A CA 1
ATOM 1641 C C . ASP A 1 205 ? -2.163 -3.373 -26.441 1.00 95.94 205 ASP A C 1
ATOM 1643 O O . ASP A 1 205 ? -1.470 -3.892 -25.558 1.00 95.94 205 ASP A O 1
ATOM 1647 N N . PRO A 1 206 ? -1.663 -3.174 -27.679 1.00 94.56 206 PRO A N 1
ATOM 1648 C CA . PRO A 1 206 ? -0.331 -3.643 -28.066 1.00 94.56 206 PRO A CA 1
AT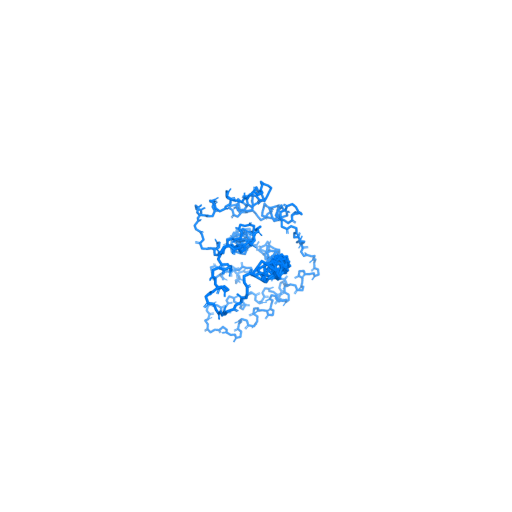OM 1649 C C . PRO A 1 206 ? 0.839 -3.033 -27.264 1.00 94.56 206 PRO A C 1
ATOM 1651 O O . PRO A 1 206 ? 1.728 -3.795 -26.873 1.00 94.56 206 PRO A O 1
ATOM 1654 N N . PRO A 1 207 ? 0.881 -1.715 -26.968 1.00 95.56 207 PRO A N 1
ATOM 1655 C CA . PRO A 1 207 ? 1.904 -1.130 -26.096 1.00 95.56 207 PRO A CA 1
ATOM 1656 C C . PRO A 1 207 ? 1.973 -1.775 -24.707 1.00 95.56 207 PRO A C 1
ATOM 1658 O O . PRO A 1 207 ? 3.063 -2.110 -24.231 1.00 95.56 207 PRO A O 1
ATOM 1661 N N . SER A 1 208 ? 0.819 -1.989 -24.072 1.00 95.69 208 SER A N 1
ATOM 1662 C CA . SER A 1 208 ? 0.736 -2.671 -22.777 1.00 95.69 208 SER A CA 1
ATOM 1663 C C . SER A 1 208 ? 1.193 -4.127 -22.889 1.00 95.69 208 SER A C 1
ATOM 1665 O O . SER A 1 208 ? 1.969 -4.593 -22.054 1.00 95.69 208 SER A O 1
ATOM 1667 N N . GLY A 1 209 ? 0.807 -4.819 -23.965 1.00 97.69 209 GLY A N 1
ATOM 1668 C CA . GLY A 1 209 ? 1.242 -6.187 -24.251 1.00 97.69 209 GLY A CA 1
ATOM 1669 C C . GLY A 1 209 ? 2.761 -6.319 -24.407 1.00 97.69 209 GLY A C 1
ATOM 1670 O O . GLY A 1 209 ? 3.356 -7.261 -23.875 1.00 97.69 209 GLY A O 1
ATOM 1671 N N . LEU A 1 210 ? 3.412 -5.353 -25.066 1.00 97.88 210 LEU A N 1
ATOM 1672 C CA . LEU A 1 210 ? 4.873 -5.305 -25.175 1.00 97.88 210 LEU A CA 1
ATOM 1673 C C . LEU A 1 210 ? 5.530 -5.143 -23.799 1.00 97.88 210 LEU A C 1
ATOM 1675 O O . LEU A 1 210 ? 6.427 -5.917 -23.464 1.00 97.88 210 LEU A O 1
ATOM 1679 N N . LEU A 1 211 ? 5.071 -4.183 -22.989 1.00 98.25 211 LEU A N 1
ATOM 1680 C CA . LEU A 1 211 ? 5.601 -3.976 -21.638 1.00 98.25 211 LEU A CA 1
ATOM 1681 C C . LEU A 1 211 ? 5.453 -5.243 -20.783 1.00 98.25 211 LEU A C 1
ATOM 1683 O O . LEU A 1 211 ? 6.434 -5.698 -20.200 1.00 98.25 211 LEU A O 1
ATOM 1687 N N . LEU A 1 212 ? 4.261 -5.848 -20.756 1.00 98.38 212 LEU A N 1
ATOM 1688 C CA . LEU A 1 212 ? 4.004 -7.094 -20.028 1.00 98.38 212 LEU A CA 1
ATOM 1689 C C . LEU A 1 212 ? 4.943 -8.218 -20.486 1.00 98.38 212 LEU A C 1
ATOM 1691 O O . LEU A 1 212 ? 5.516 -8.920 -19.654 1.00 98.38 212 LEU A O 1
ATOM 1695 N N . THR A 1 213 ? 5.154 -8.357 -21.796 1.00 98.25 213 THR A N 1
ATOM 1696 C CA . THR A 1 213 ? 6.059 -9.368 -22.361 1.00 98.25 213 THR A CA 1
ATOM 1697 C C . THR A 1 213 ? 7.500 -9.160 -21.898 1.00 98.25 213 THR A C 1
ATOM 1699 O O . THR A 1 213 ? 8.138 -10.117 -21.460 1.00 98.25 213 THR A O 1
ATOM 1702 N N . LEU A 1 214 ? 8.006 -7.922 -21.932 1.00 98.38 214 LEU A N 1
ATOM 1703 C CA . LEU A 1 214 ? 9.356 -7.600 -21.455 1.00 98.38 214 LEU A CA 1
ATOM 1704 C C . LEU A 1 214 ? 9.516 -7.931 -19.966 1.00 98.38 214 LEU A C 1
ATOM 1706 O O . LEU A 1 214 ? 10.483 -8.581 -19.575 1.00 98.38 214 LEU A O 1
ATOM 1710 N N . LEU A 1 215 ? 8.536 -7.565 -19.138 1.00 98.50 215 LEU A N 1
ATOM 1711 C CA . LEU A 1 215 ? 8.554 -7.868 -17.705 1.00 98.50 215 LEU A CA 1
ATOM 1712 C C . LEU A 1 215 ? 8.523 -9.383 -17.426 1.00 98.50 215 LEU A C 1
ATOM 1714 O O . LEU A 1 215 ? 9.229 -9.854 -16.533 1.00 98.50 215 LEU A O 1
ATOM 1718 N N . ILE A 1 216 ? 7.766 -10.158 -18.213 1.00 98.62 216 ILE A N 1
ATOM 1719 C CA . ILE A 1 216 ? 7.753 -11.630 -18.136 1.00 98.62 216 ILE A CA 1
ATOM 1720 C C . ILE A 1 216 ? 9.127 -12.20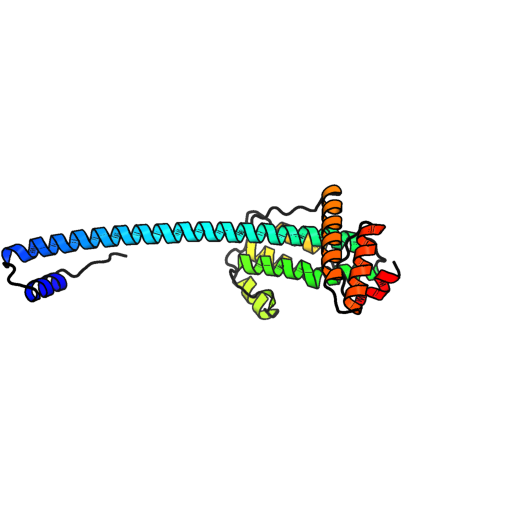5 -18.493 1.00 98.62 216 ILE A C 1
ATOM 1722 O O . ILE A 1 216 ? 9.592 -13.128 -17.822 1.00 98.62 216 ILE A O 1
ATOM 1726 N N . LEU A 1 217 ? 9.780 -11.689 -19.540 1.00 98.19 217 LEU A N 1
ATOM 1727 C CA . LEU A 1 217 ? 11.105 -12.154 -19.957 1.00 98.19 217 LEU A CA 1
ATOM 1728 C C . LEU A 1 217 ? 12.153 -11.906 -18.867 1.00 98.19 217 LEU A C 1
ATOM 1730 O O . LEU A 1 217 ? 12.901 -12.828 -18.544 1.00 98.19 217 LEU A O 1
ATOM 1734 N N . LEU A 1 218 ? 12.145 -10.729 -18.235 1.00 98.19 218 LEU A N 1
ATOM 1735 C CA . LEU A 1 218 ? 13.026 -10.421 -17.102 1.00 98.19 218 LEU A CA 1
ATOM 1736 C C . LEU A 1 218 ? 12.772 -11.362 -15.910 1.00 98.19 218 LEU A C 1
ATOM 1738 O O . LEU A 1 218 ? 13.708 -11.948 -15.362 1.00 98.19 218 LEU A O 1
ATOM 1742 N N . ALA A 1 219 ? 11.504 -11.603 -15.559 1.00 98.12 219 ALA A N 1
ATOM 1743 C CA . ALA A 1 219 ? 11.146 -12.530 -14.483 1.00 98.12 219 ALA A CA 1
ATOM 1744 C C . ALA A 1 219 ? 11.594 -13.973 -14.769 1.00 98.12 219 ALA A C 1
ATOM 1746 O O . ALA A 1 219 ? 12.062 -14.682 -13.871 1.00 98.12 219 ALA A O 1
ATOM 1747 N N . ARG A 1 220 ? 11.497 -14.420 -16.025 1.00 97.56 220 ARG A N 1
ATOM 1748 C CA . ARG A 1 220 ? 11.860 -15.785 -16.429 1.00 97.56 220 ARG A CA 1
ATOM 1749 C C . ARG A 1 220 ? 13.354 -15.996 -16.567 1.00 97.56 220 ARG A C 1
ATOM 1751 O O . ARG A 1 220 ? 13.855 -16.997 -16.048 1.00 97.56 220 ARG A O 1
ATOM 1758 N N . ASN A 1 221 ? 14.026 -15.102 -17.276 1.00 96.50 221 ASN A N 1
ATOM 1759 C CA . ASN A 1 221 ? 15.392 -15.315 -17.736 1.00 96.50 221 ASN A CA 1
ATOM 1760 C C . ASN A 1 221 ? 16.398 -14.807 -16.705 1.00 96.50 221 ASN A C 1
ATOM 1762 O O . ASN A 1 221 ? 17.359 -15.506 -16.401 1.00 96.50 221 ASN A O 1
ATOM 1766 N N . GLU A 1 222 ? 16.126 -13.647 -16.109 1.00 95.81 222 GLU A N 1
ATOM 1767 C CA . GLU A 1 222 ? 17.024 -13.009 -15.143 1.00 95.81 222 GLU A CA 1
ATOM 1768 C C . GLU A 1 222 ? 16.614 -13.233 -13.687 1.00 95.81 222 GLU A C 1
ATOM 1770 O O . GLU A 1 222 ? 17.385 -12.936 -12.780 1.00 95.81 222 GLU A O 1
ATOM 1775 N N . LYS A 1 223 ? 15.424 -13.798 -13.442 1.00 96.81 223 LYS A N 1
ATOM 1776 C CA . LYS A 1 223 ? 14.888 -14.011 -12.086 1.00 96.81 223 LYS A CA 1
ATOM 1777 C C . LYS A 1 223 ? 14.812 -12.704 -11.292 1.00 96.81 223 LYS A C 1
ATOM 1779 O O . LYS A 1 223 ? 15.130 -12.671 -10.106 1.00 96.81 223 LYS A O 1
ATOM 1784 N N . ILE A 1 224 ? 14.361 -11.637 -11.949 1.00 97.31 224 ILE A N 1
ATOM 1785 C CA . ILE A 1 224 ? 14.118 -10.333 -11.326 1.00 97.31 224 ILE A CA 1
ATOM 1786 C C . ILE A 1 224 ? 12.695 -9.856 -11.606 1.00 97.31 224 ILE A C 1
ATOM 1788 O O . ILE A 1 224 ? 12.122 -10.140 -12.654 1.00 97.31 224 ILE A O 1
ATOM 1792 N N . ALA A 1 225 ? 12.128 -9.097 -10.676 1.00 98.25 225 ALA A N 1
ATOM 1793 C CA . ALA A 1 225 ? 10.859 -8.411 -10.867 1.00 98.25 225 ALA A CA 1
ATOM 1794 C C . ALA A 1 225 ? 11.124 -6.912 -11.030 1.00 98.25 225 ALA A C 1
ATOM 1796 O O . ALA A 1 225 ? 11.936 -6.346 -10.304 1.00 98.25 225 ALA A O 1
ATOM 1797 N N . VAL A 1 226 ? 10.436 -6.253 -11.963 1.00 98.06 226 VAL A N 1
ATOM 1798 C CA . VAL A 1 226 ? 10.633 -4.821 -12.238 1.00 98.06 226 VAL A CA 1
ATOM 1799 C C . VAL A 1 226 ? 9.289 -4.112 -12.249 1.00 98.06 226 VAL A C 1
ATOM 1801 O O . VAL A 1 226 ? 8.400 -4.491 -13.004 1.00 98.06 226 VAL A O 1
ATOM 1804 N N . HIS A 1 227 ? 9.154 -3.060 -11.443 1.00 97.94 227 HIS A N 1
ATOM 1805 C CA . HIS A 1 227 ? 8.003 -2.166 -11.499 1.00 97.94 227 HIS A CA 1
ATOM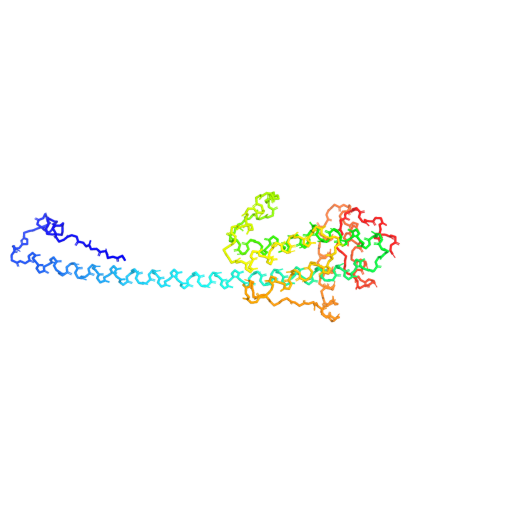 1806 C C . HIS A 1 227 ? 8.292 -1.012 -12.461 1.00 97.94 227 HIS A C 1
ATOM 1808 O O . HIS A 1 227 ? 9.121 -0.147 -12.172 1.00 97.94 227 HIS A O 1
ATOM 1814 N N . ALA A 1 228 ? 7.630 -1.006 -13.616 1.00 97.25 228 ALA A N 1
ATOM 1815 C CA . ALA A 1 228 ? 7.885 -0.047 -14.683 1.00 97.25 228 ALA A CA 1
ATOM 1816 C C . ALA A 1 228 ? 6.603 0.34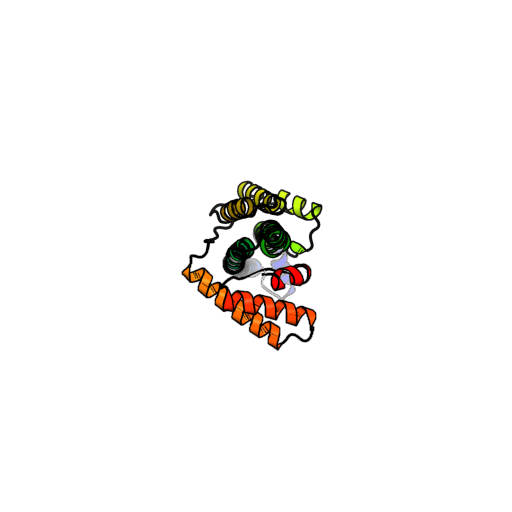6 -15.426 1.00 97.25 228 ALA A C 1
ATOM 1818 O O . ALA A 1 228 ? 5.692 -0.459 -15.595 1.00 97.25 228 ALA A O 1
ATOM 1819 N N . SER A 1 229 ? 6.573 1.582 -15.928 1.00 95.69 229 SER A N 1
ATOM 1820 C CA . SER A 1 229 ? 5.601 2.060 -16.912 1.00 95.69 229 SER A CA 1
ATOM 1821 C C . SER A 1 229 ? 6.196 2.125 -18.326 1.00 95.69 229 SER A C 1
ATOM 1823 O O . SER A 1 229 ? 7.399 1.937 -18.519 1.00 95.69 229 SER A O 1
ATOM 1825 N N . GLY A 1 230 ? 5.370 2.457 -19.327 1.00 95.31 230 GLY A N 1
ATOM 1826 C CA . GLY A 1 230 ? 5.770 2.501 -20.742 1.00 95.31 230 GLY A CA 1
ATOM 1827 C C . GLY A 1 230 ? 7.011 3.356 -21.050 1.00 95.31 230 GLY A C 1
ATOM 1828 O O . GLY A 1 230 ? 7.753 3.051 -21.978 1.00 95.31 230 GLY A O 1
ATOM 1829 N N . LYS A 1 231 ? 7.316 4.368 -20.225 1.00 95.94 231 LYS A N 1
ATOM 1830 C CA . LYS A 1 231 ? 8.517 5.213 -20.381 1.00 95.94 231 LYS A CA 1
ATOM 1831 C C . LYS A 1 231 ? 9.843 4.453 -20.229 1.00 95.94 231 LYS A C 1
ATOM 1833 O O . LYS A 1 231 ? 10.886 4.966 -20.620 1.00 95.94 231 LYS A O 1
ATOM 1838 N N . PHE A 1 232 ? 9.820 3.265 -19.626 1.00 96.69 232 PHE A N 1
ATOM 1839 C CA . PHE A 1 232 ? 11.013 2.446 -19.423 1.00 96.69 232 PHE A CA 1
ATOM 1840 C C . PHE A 1 232 ? 11.228 1.412 -20.525 1.00 96.69 232 PHE A C 1
ATOM 1842 O O . PHE A 1 232 ? 12.284 0.796 -20.534 1.00 96.69 232 PHE A O 1
ATOM 1849 N N . VAL A 1 233 ? 10.289 1.232 -21.463 1.00 96.88 233 VAL A N 1
ATOM 1850 C CA . VAL A 1 233 ? 10.346 0.159 -22.475 1.00 96.88 233 VAL A CA 1
ATOM 1851 C C . VAL A 1 233 ? 11.682 0.131 -23.222 1.00 96.88 233 VAL A C 1
ATOM 1853 O O . VAL A 1 233 ? 12.275 -0.935 -23.341 1.00 96.88 233 VAL A O 1
ATOM 1856 N N . SER A 1 234 ? 12.212 1.284 -23.643 1.00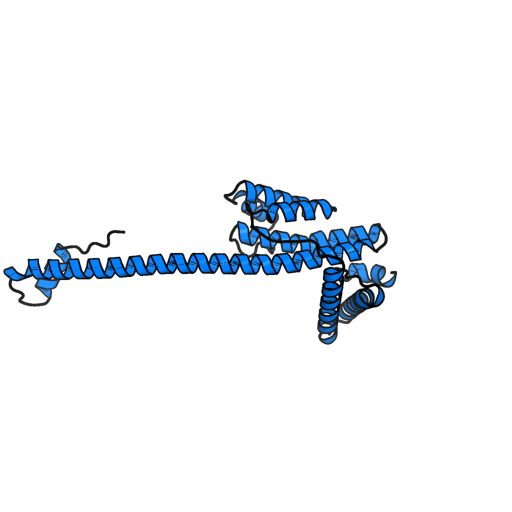 95.81 234 SER A N 1
ATOM 1857 C CA . SER A 1 234 ? 13.521 1.357 -24.312 1.00 95.81 234 SER A CA 1
ATOM 1858 C C . SER A 1 234 ? 14.670 0.834 -23.445 1.00 95.81 234 SER A C 1
ATOM 1860 O O . SER A 1 234 ? 15.551 0.146 -23.943 1.00 95.81 234 SER A O 1
ATOM 1862 N N . HIS A 1 235 ? 14.641 1.123 -22.144 1.00 96.19 235 HIS A N 1
ATOM 1863 C CA . HIS A 1 235 ? 15.653 0.681 -21.185 1.00 96.19 235 HIS A CA 1
ATOM 1864 C C . HIS A 1 235 ? 15.503 -0.806 -20.841 1.00 96.19 235 HIS A C 1
ATOM 1866 O O . HIS A 1 235 ? 16.499 -1.475 -20.608 1.00 96.19 235 HIS A O 1
ATOM 1872 N N . LEU A 1 236 ? 14.270 -1.328 -20.832 1.00 96.50 236 LEU A N 1
ATOM 1873 C CA . LEU A 1 236 ? 14.007 -2.756 -20.630 1.00 96.50 236 LEU A CA 1
ATOM 1874 C C . LEU A 1 236 ? 14.471 -3.598 -21.828 1.00 96.50 236 LEU A C 1
ATOM 1876 O O . LEU A 1 236 ? 14.894 -4.725 -21.631 1.00 96.50 236 LEU A O 1
ATOM 1880 N N . ILE A 1 237 ? 14.384 -3.064 -23.052 1.00 95.12 237 ILE A N 1
ATOM 1881 C CA . ILE A 1 237 ? 14.878 -3.732 -24.271 1.00 95.12 237 ILE A CA 1
ATOM 1882 C C . ILE A 1 237 ? 16.410 -3.735 -24.325 1.00 95.12 237 ILE A C 1
ATOM 1884 O O . ILE A 1 237 ? 17.001 -4.659 -24.871 1.00 95.12 237 ILE A O 1
ATOM 1888 N N . ALA A 1 238 ? 17.044 -2.682 -23.806 1.00 92.06 238 ALA A N 1
ATOM 1889 C CA . ALA A 1 238 ? 18.496 -2.523 -23.826 1.00 92.06 238 ALA A CA 1
ATOM 1890 C C . ALA A 1 238 ? 19.229 -3.321 -22.732 1.00 92.06 238 ALA A C 1
ATOM 1892 O O . ALA A 1 238 ? 20.459 -3.326 -22.725 1.00 92.06 238 ALA A O 1
ATOM 1893 N N . LYS A 1 239 ? 18.487 -3.937 -21.808 1.00 87.25 239 LYS A N 1
ATOM 1894 C CA . LYS A 1 239 ? 19.011 -4.791 -20.742 1.00 87.25 239 LYS A CA 1
ATOM 1895 C C . LYS A 1 239 ? 19.242 -6.210 -21.251 1.00 87.25 239 LYS A C 1
ATOM 1897 O O . LYS A 1 239 ? 20.318 -6.753 -20.918 1.00 87.25 239 LYS A O 1
#

Foldseek 3Di:
DQPFDDLVVQLVVVVVPDDDPPVCSVVVSVVCRVVVSVVVVVVVVVVVVVVVVVVVVVLVVLLVVLQVLLQLLLQQLLLQLVQLVVAPPVSSLVLLLVSLVPSLVVNLQSLLCSQLVDPPSVVDDPVVNLVSLVPRPDPLQSVLSVQCVVVSVPSDCVSNVVSVVSCCDPSHSVHDHDHDDPVRLLVSLVVVLVVLVVCLVVDPDVLSNLVSVLQNCCCPPVVGGHDDDSVCSVVSVVD

Radius of gyration: 29.81 Å; chains: 1; bounding box: 86×39×73 Å

Sequence (239 aa):
LLITLSEEEIIKELKRTSGIPNELLEDITDHIRTKAETLLKTRTELLLHNVWTTSVQDQKRAHAHLQETLSALYDNICIFEYGASTFEDTVADNLKTHLLRTLCTYFANHVLSYISRKQNIDTLNAKARNETIANIESMESRWAVEKLFAALSKKDLEAFHDAVFGVCSSAVCALNLKMPDKKQRMELIKTYENQLVSQLRECTDPPSGLLLTLLILLARNEKIAVHASGKFVSHLIAK

Secondary structure (DSSP, 8-state):
------HHHHHHHHHHHS---GGGHHHHHHHHHHHHHHHHHHHHHHHHHHHHHHHHHHHHHHHHHHHHHHHHHHHHHHHHHHHHTTS-HHHHHHHHHHHIIIIIHHHHHHHHHHHHT-S-GGG--HHHHHHHHHT-S-HHHHHHHHHHHHHTTSS-HHHHHHHHHHHHSTTTT--------HHHHHHHHHHHHHHHHHHHHH---HHHHHHHHHHHHIIIII-------GGGHHHHH--

pLDDT: mean 92.93, std 7.51, range [47.94, 98.62]

InterPro domains:
  IPR018611 E3 UFM1-protein ligase 1 [PTHR31057] (6-238)
  IPR056580 E3 UFM1-protein ligase 1-like domain [PF23659] (63-179)
  IPR056761 E3 UFM1-protein ligase-like, C-terminal domain [PF25041] (188-238)

Organism: Wuchereria bancrofti (NCBI:txid6293)